Protein AF-0000000070416967 (afdb_homodimer)

Foldseek 3Di:
DDDQPPPDDQLSVLVVCQVVVPPFQAWEQAEQVGDIGGDHLVLLVVQFVQSVCQCPNPDHDPDSYHYHHPAHPVLVVLVSSCSRRNRNDDDPVRLLSNCVVCVVRVRVVSVVVSLVRLLVPDDLVCLVVQLQSCVVSVVPVSNVSSLVVCLVDVVSLVVVLCCPVPVPNPVSRPPVSNCSSCVSSVVVVVD/DDDQPPPDDQLSVLVVCQVVVPPFQAWEQAEQVGDIGGDHLVLLLVQFVQSVCQCPNPDHDPDSYHYHHLAHPVLVVLVSSCSRRNRNDDDPVRLLSNCVVCVVRVRVVSVVVSLVVLLVPDDLVCLVVQLQSCVVSVVPVSNVSSLVVCLVDLVSLVVVLCCCVPVPNPVSRPPVSNCSSVVSSVVVVVD

pLDDT: mean 86.36, std 17.33, range [39.84, 98.88]

Organism: Crassostrea virginica (NCBI:txid6565)

Solvent-accessible surface area (backbone atoms only — not comparable to full-atom values): 20597 Å² total; per-residue (Å²): 132,83,54,92,31,58,75,51,52,68,44,58,26,36,44,49,35,59,76,65,56,55,85,49,75,37,31,30,25,25,13,88,84,44,49,77,45,67,41,45,60,67,53,45,33,42,47,10,58,50,42,27,45,46,66,66,31,95,78,34,66,80,59,70,59,42,81,37,56,90,44,45,57,72,45,49,47,35,51,48,38,25,60,49,48,67,47,62,80,69,48,93,87,42,30,67,60,36,33,50,50,21,60,73,38,50,27,51,60,53,33,50,50,34,50,54,52,53,62,72,57,60,41,83,89,37,31,63,62,52,30,45,51,19,56,76,69,65,34,62,69,60,30,49,50,38,51,52,52,37,69,70,31,69,71,38,35,51,51,52,44,46,47,49,64,70,60,42,60,55,86,80,53,57,64,66,58,50,47,54,48,45,52,50,44,51,50,55,68,73,100,129,84,54,90,30,59,76,52,54,68,44,57,28,36,44,49,35,57,76,64,56,54,82,48,75,37,32,31,27,25,12,88,83,43,50,78,44,66,40,44,61,66,52,44,34,41,47,10,60,49,43,27,44,47,63,67,32,95,78,34,65,80,60,70,58,44,81,35,56,90,42,45,58,73,43,50,46,35,51,49,39,26,60,48,48,66,47,65,81,69,49,93,86,40,30,66,60,37,32,51,50,22,60,74,38,49,28,51,61,55,33,49,49,34,50,54,52,54,63,72,57,60,42,83,87,36,31,63,64,51,31,44,50,19,56,76,70,65,34,61,69,60,29,49,51,39,52,51,50,36,70,70,31,68,71,37,33,51,51,53,43,44,47,46,63,70,59,40,61,52,86,82,49,56,61,65,58,51,47,53,49,44,51,49,42,51,51,55,68,72,100

Radius of gyration: 29.83 Å; Cα contacts (8 Å, |Δi|>4): 515; chains: 2; bounding box: 54×104×43 Å

Structure (mmCIF, N/CA/C/O backbone):
data_AF-0000000070416967-model_v1
#
loop_
_entity.id
_entity.type
_entity.pdbx_description
1 polymer 'BTB/POZ domain-containing protein 6-B-like'
#
loop_
_atom_site.group_PDB
_atom_site.id
_atom_site.type_symbol
_atom_site.label_atom_id
_atom_site.label_alt_id
_atom_site.label_comp_id
_atom_site.label_asym_id
_atom_site.label_entity_id
_atom_site.label_seq_id
_atom_site.pdbx_PDB_ins_code
_atom_site.Cartn_x
_atom_site.Cartn_y
_atom_site.Cartn_z
_atom_site.occupancy
_atom_site.B_iso_or_equiv
_atom_site.auth_seq_id
_atom_site.auth_comp_id
_atom_site.auth_asym_id
_atom_site.auth_atom_id
_atom_site.pdbx_PDB_model_num
ATOM 1 N N . MET A 1 1 ? -1.768 20.719 -14.188 1 52.97 1 MET A N 1
ATOM 2 C CA . MET A 1 1 ? -1.976 19.297 -14.469 1 52.97 1 MET A CA 1
ATOM 3 C C . MET A 1 1 ? -1.915 18.484 -13.18 1 52.97 1 MET A C 1
ATOM 5 O O . MET A 1 1 ? -0.986 18.625 -12.391 1 52.97 1 MET A O 1
ATOM 9 N N . THR A 1 2 ? -3.006 17.891 -12.898 1 78.62 2 THR A N 1
ATOM 10 C CA . THR A 1 2 ? -3.104 17.125 -11.656 1 78.62 2 THR A CA 1
ATOM 11 C C . THR A 1 2 ? -2.191 15.906 -11.688 1 78.62 2 THR A C 1
ATOM 13 O O . THR A 1 2 ? -2.109 15.219 -12.711 1 78.62 2 THR A O 1
ATOM 16 N N . SER A 1 3 ? -1.305 15.812 -10.773 1 92.12 3 SER A N 1
ATOM 17 C CA . SER A 1 3 ? -0.381 14.688 -10.695 1 92.12 3 SER A CA 1
ATOM 18 C C . SER A 1 3 ? -1.131 13.359 -10.641 1 92.12 3 SER A C 1
ATOM 20 O O . SER A 1 3 ? -2.285 13.312 -10.211 1 92.12 3 SER A O 1
ATOM 22 N N . TRP A 1 4 ? -0.616 12.297 -11.195 1 94.81 4 TRP A N 1
ATOM 23 C CA . TRP A 1 4 ? -1.26 10.992 -11.227 1 94.81 4 TRP A CA 1
ATOM 24 C C . TRP A 1 4 ? -1.51 10.469 -9.812 1 94.81 4 TRP A C 1
ATOM 26 O O . TRP A 1 4 ? -2.334 9.578 -9.609 1 94.81 4 TRP A O 1
ATOM 36 N N . GLN A 1 5 ? -0.837 11.055 -8.789 1 95.69 5 GLN A N 1
ATOM 37 C CA . GLN A 1 5 ? -0.953 10.641 -7.395 1 95.69 5 GLN A CA 1
ATOM 38 C C . GLN A 1 5 ? -2.193 11.25 -6.746 1 95.69 5 GLN A C 1
ATOM 40 O O . GLN A 1 5 ? -2.713 10.711 -5.766 1 95.69 5 GLN A O 1
ATOM 45 N N . GLU A 1 6 ? -2.611 12.383 -7.25 1 94.31 6 GLU A N 1
ATOM 46 C CA . GLU A 1 6 ? -3.59 13.203 -6.547 1 94.31 6 GLU A CA 1
ATOM 47 C C . GLU A 1 6 ? -4.926 12.477 -6.406 1 94.31 6 GLU A C 1
ATOM 49 O O . GLU A 1 6 ? -5.473 11.984 -7.395 1 94.31 6 GLU A O 1
ATOM 54 N N . GLY A 1 7 ? -5.375 12.453 -5.156 1 94.5 7 GLY A N 1
ATOM 55 C CA . GLY A 1 7 ? -6.688 11.891 -4.883 1 94.5 7 GLY A CA 1
ATOM 56 C C . GLY A 1 7 ? -6.727 10.375 -4.988 1 94.5 7 GLY A C 1
ATOM 57 O O . GLY A 1 7 ? -7.797 9.773 -4.926 1 94.5 7 GLY A O 1
ATOM 58 N N . LYS A 1 8 ? -5.594 9.734 -5.117 1 97.56 8 LYS A N 1
ATOM 59 C CA . LYS A 1 8 ? -5.555 8.281 -5.297 1 97.56 8 LYS A CA 1
ATOM 60 C C . LYS A 1 8 ? -5.227 7.578 -3.984 1 97.56 8 LYS A C 1
ATOM 62 O O . LYS A 1 8 ? -4.645 8.18 -3.078 1 97.56 8 LYS A O 1
ATOM 67 N N . ASN A 1 9 ? -5.711 6.352 -3.918 1 97.62 9 ASN A N 1
ATOM 68 C CA . ASN A 1 9 ? -5.344 5.535 -2.764 1 97.62 9 ASN A CA 1
ATOM 69 C C . ASN A 1 9 ? -4.09 4.711 -3.033 1 97.62 9 ASN A C 1
ATOM 71 O O . ASN A 1 9 ? -3.518 4.781 -4.121 1 97.62 9 ASN A O 1
ATOM 75 N N . ILE A 1 10 ? -3.646 3.939 -2.07 1 98.38 10 ILE A N 1
ATOM 76 C CA . ILE A 1 10 ? -2.395 3.193 -2.123 1 98.38 10 ILE A CA 1
ATOM 77 C C . ILE A 1 10 ? -2.447 2.18 -3.264 1 98.38 10 ILE A C 1
ATOM 79 O O . ILE A 1 10 ? -1.489 2.047 -4.027 1 98.38 10 ILE A O 1
ATOM 83 N N . HIS A 1 11 ? -3.566 1.455 -3.414 1 98.56 11 HIS A N 1
ATOM 84 C CA . HIS A 1 11 ? -3.699 0.447 -4.461 1 98.56 11 HIS A CA 1
ATOM 85 C C . HIS A 1 11 ? -3.541 1.064 -5.844 1 98.56 11 HIS A C 1
ATOM 87 O O . HIS A 1 11 ? -2.811 0.534 -6.684 1 98.56 11 HIS A O 1
ATOM 93 N N . ASP A 1 12 ? -4.215 2.207 -6.004 1 98.38 12 ASP A N 1
ATOM 94 C CA . ASP A 1 12 ? -4.168 2.883 -7.293 1 98.38 12 ASP A CA 1
ATOM 95 C C . ASP A 1 12 ? -2.756 3.369 -7.609 1 98.38 12 ASP A C 1
ATOM 97 O O . ASP A 1 12 ? -2.289 3.242 -8.742 1 98.38 12 ASP A O 1
ATOM 101 N N . CYS A 1 13 ? -2.129 3.895 -6.648 1 98.5 13 CYS A N 1
ATOM 102 C CA . CYS A 1 13 ? -0.782 4.414 -6.848 1 98.5 13 CYS A CA 1
ATOM 103 C C . CYS A 1 13 ? 0.206 3.285 -7.117 1 98.5 13 CYS A C 1
ATOM 105 O O . CYS A 1 13 ? 1.041 3.385 -8.016 1 98.5 13 CYS A O 1
ATOM 107 N N . ASN A 1 14 ? 0.103 2.256 -6.34 1 98.69 14 ASN A N 1
ATOM 108 C CA . ASN A 1 14 ? 0.95 1.092 -6.582 1 98.69 14 ASN A CA 1
ATOM 109 C C . ASN A 1 14 ? 0.755 0.54 -7.992 1 98.69 14 ASN A C 1
ATOM 111 O O . ASN A 1 14 ? 1.729 0.22 -8.68 1 98.69 14 ASN A O 1
ATOM 115 N N . LYS A 1 15 ? -0.544 0.4 -8.336 1 98.62 15 LYS A N 1
ATOM 116 C CA . LYS A 1 15 ? -0.865 -0.09 -9.68 1 98.62 15 LYS A CA 1
ATOM 117 C C . LYS A 1 15 ? -0.232 0.789 -10.75 1 98.62 15 LYS A C 1
ATOM 119 O O . LYS A 1 15 ? 0.353 0.281 -11.711 1 98.62 15 LYS A O 1
ATOM 124 N N . TYR A 1 16 ? -0.372 2.061 -10.562 1 98.62 16 TYR A N 1
ATOM 125 C CA . TYR A 1 16 ? 0.185 2.998 -11.531 1 98.62 16 TYR A CA 1
ATOM 126 C C . TYR A 1 16 ? 1.694 2.824 -11.648 1 98.62 16 TYR A C 1
ATOM 128 O O . TYR A 1 16 ? 2.23 2.756 -12.758 1 98.62 16 TYR A O 1
ATOM 136 N N . MET A 1 17 ? 2.379 2.74 -10.539 1 98.44 17 MET A N 1
ATOM 137 C CA . MET A 1 17 ? 3.832 2.596 -10.516 1 98.44 17 MET A CA 1
ATOM 138 C C . MET A 1 17 ? 4.262 1.304 -11.203 1 98.44 17 MET A C 1
ATOM 140 O O . MET A 1 17 ? 5.223 1.295 -11.977 1 98.44 17 MET A O 1
ATOM 144 N N . LEU A 1 18 ? 3.561 0.237 -10.906 1 98.56 18 LEU A N 1
ATOM 145 C CA . LEU A 1 18 ? 3.879 -1.057 -11.5 1 98.56 18 LEU A CA 1
ATOM 146 C C . LEU A 1 18 ? 3.619 -1.044 -13 1 98.56 18 LEU A C 1
ATOM 148 O O . LEU A 1 18 ? 4.5 -1.397 -13.789 1 98.56 18 LEU A O 1
ATOM 152 N N . ASP A 1 19 ? 2.447 -0.572 -13.406 1 98.31 19 ASP A N 1
ATOM 153 C CA . ASP A 1 19 ? 2.016 -0.619 -14.797 1 98.31 19 ASP A CA 1
ATOM 154 C C . ASP A 1 19 ? 2.918 0.241 -15.688 1 98.31 19 ASP A C 1
ATOM 156 O O . ASP A 1 19 ? 3.182 -0.109 -16.828 1 98.31 19 ASP A O 1
ATOM 160 N N . ASN A 1 20 ? 3.352 1.343 -15.117 1 98.12 20 ASN A N 1
ATOM 161 C CA . ASN A 1 20 ? 4.133 2.277 -15.922 1 98.12 20 ASN A CA 1
ATOM 162 C C . ASN A 1 20 ? 5.629 2.113 -15.672 1 98.12 20 ASN A C 1
ATOM 164 O O . ASN A 1 20 ? 6.441 2.818 -16.281 1 98.12 20 ASN A O 1
ATOM 168 N N . GLN A 1 21 ? 6.023 1.159 -14.867 1 97.81 21 GLN A N 1
ATOM 169 C CA . GLN A 1 21 ? 7.414 0.829 -14.57 1 97.81 21 GLN A CA 1
ATOM 170 C C . GLN A 1 21 ? 8.195 2.068 -14.141 1 97.81 21 GLN A C 1
ATOM 172 O O . GLN A 1 21 ? 9.297 2.318 -14.641 1 97.81 21 GLN A O 1
ATOM 177 N N . ILE A 1 22 ? 7.527 2.812 -13.289 1 95.81 22 ILE A N 1
ATOM 178 C CA . ILE A 1 22 ? 8.125 4.059 -12.82 1 95.81 22 ILE A CA 1
ATOM 179 C C . ILE A 1 22 ? 9 3.785 -11.602 1 95.81 22 ILE A C 1
ATOM 181 O O . ILE A 1 22 ? 8.586 3.096 -10.672 1 95.81 22 ILE A O 1
ATOM 185 N N . PHE A 1 23 ? 10.266 4.191 -11.617 1 94.94 23 PHE A N 1
ATOM 186 C CA . PHE A 1 23 ? 11.203 4.184 -10.5 1 94.94 23 PHE A CA 1
ATOM 187 C C . PHE A 1 23 ? 11.5 2.758 -10.047 1 94.94 23 PHE A C 1
ATOM 189 O O . PHE A 1 23 ? 11.711 2.512 -8.859 1 94.94 23 PHE A O 1
ATOM 196 N N . CYS A 1 24 ? 11.461 1.797 -10.953 1 96.62 24 CYS A N 1
ATOM 197 C CA . CYS A 1 24 ? 11.836 0.433 -10.602 1 96.62 24 CYS A CA 1
ATOM 198 C C . CYS A 1 24 ? 13.289 0.375 -10.141 1 96.62 24 CYS A C 1
ATOM 200 O O . CYS A 1 24 ? 14.156 1.042 -10.703 1 96.62 24 CYS A O 1
ATOM 202 N N . ASP A 1 25 ? 13.516 -0.403 -9.086 1 94.88 25 ASP A N 1
ATOM 203 C CA . ASP A 1 25 ? 14.883 -0.489 -8.578 1 94.88 25 ASP A CA 1
ATOM 204 C C . ASP A 1 25 ? 15.367 -1.936 -8.555 1 94.88 25 ASP A C 1
ATOM 206 O O . ASP A 1 25 ? 16.406 -2.238 -7.957 1 94.88 25 ASP A O 1
ATOM 210 N N . VAL A 1 26 ? 14.695 -2.85 -9.164 1 95.81 26 VAL A N 1
ATOM 211 C CA . VAL A 1 26 ? 15.102 -4.23 -9.383 1 95.81 26 VAL A CA 1
ATOM 212 C C . VAL A 1 26 ? 14.438 -4.777 -10.641 1 95.81 26 VAL A C 1
ATOM 214 O O . VAL A 1 26 ? 13.328 -4.355 -10.992 1 95.81 26 VAL A O 1
ATOM 217 N N . LYS A 1 27 ? 15.062 -5.637 -11.281 1 97.12 27 LYS A N 1
ATOM 218 C CA . LYS A 1 27 ? 14.531 -6.273 -12.477 1 97.12 27 LYS A CA 1
ATOM 219 C C . LYS A 1 27 ? 14.633 -7.793 -12.391 1 97.12 27 LYS A C 1
ATOM 221 O O . LYS A 1 27 ? 15.609 -8.32 -11.844 1 97.12 27 LYS A O 1
ATOM 226 N N . PHE A 1 28 ? 13.672 -8.43 -13.008 1 97.62 28 PHE A N 1
ATOM 227 C CA . PHE A 1 28 ? 13.641 -9.891 -13.047 1 97.62 28 PHE A CA 1
ATOM 228 C C . PHE A 1 28 ? 13.641 -10.391 -14.484 1 97.62 28 PHE A C 1
ATOM 230 O O . PHE A 1 28 ? 12.969 -9.82 -15.352 1 97.62 28 PHE A O 1
ATOM 237 N N . LYS A 1 29 ? 14.398 -11.375 -14.695 1 97.94 29 LYS A N 1
ATOM 238 C CA . LYS A 1 29 ? 14.336 -12.125 -15.945 1 97.94 29 LYS A CA 1
ATOM 239 C C . LYS A 1 29 ? 13.469 -13.367 -15.789 1 97.94 29 LYS A C 1
ATOM 241 O O . LYS A 1 29 ? 13.891 -14.359 -15.195 1 97.94 29 LYS A O 1
ATOM 246 N N . VAL A 1 30 ? 12.305 -13.305 -16.422 1 98.25 30 VAL A N 1
ATOM 247 C CA . VAL A 1 30 ? 11.234 -14.211 -16.047 1 98.25 30 VAL A CA 1
ATOM 248 C C . VAL A 1 30 ? 10.969 -15.203 -17.188 1 98.25 30 VAL A C 1
ATOM 250 O O . VAL A 1 30 ? 10.953 -14.812 -18.359 1 98.25 30 VAL A O 1
ATOM 253 N N . GLY A 1 31 ? 10.727 -16.484 -16.828 1 98.06 31 GLY A N 1
ATOM 254 C CA . GLY A 1 31 ? 10.305 -17.516 -17.766 1 98.06 31 GLY A CA 1
ATOM 255 C C . GLY A 1 31 ? 11.445 -18.031 -18.625 1 98.06 31 GLY A C 1
ATOM 256 O O . GLY A 1 31 ? 12.602 -17.672 -18.406 1 98.06 31 GLY A O 1
ATOM 257 N N . LYS A 1 32 ? 11.07 -18.828 -19.562 1 96.38 32 LYS A N 1
ATOM 258 C CA . LYS A 1 32 ? 12.016 -19.469 -20.469 1 96.38 32 LYS A CA 1
ATOM 259 C C . LYS A 1 32 ? 12.641 -18.453 -21.422 1 96.38 32 LYS A C 1
ATOM 261 O O . LYS A 1 32 ? 13.82 -18.547 -21.75 1 96.38 32 LYS A O 1
ATOM 266 N N . THR A 1 33 ? 11.922 -17.422 -21.766 1 95.44 33 THR A N 1
ATOM 267 C CA . THR A 1 33 ? 12.391 -16.422 -22.734 1 95.44 33 THR A CA 1
ATOM 268 C C . THR A 1 33 ? 13.234 -15.359 -22.031 1 95.44 33 THR A C 1
ATOM 270 O O . THR A 1 33 ? 13.961 -14.609 -22.688 1 95.44 33 THR A O 1
ATOM 273 N N . GLY A 1 34 ? 13.062 -15.289 -20.781 1 96.88 34 GLY A N 1
ATOM 274 C CA . GLY A 1 34 ? 13.82 -14.305 -20.031 1 96.88 34 GLY A CA 1
ATOM 275 C C . GLY A 1 34 ? 13.305 -12.891 -20.219 1 96.88 34 GLY A C 1
ATOM 276 O O . GLY A 1 34 ? 14.094 -11.961 -20.406 1 96.88 34 GLY A O 1
ATOM 277 N N . MET A 1 35 ? 12.039 -12.734 -20.172 1 97.56 35 MET A N 1
ATOM 278 C CA . MET A 1 35 ? 11.453 -11.398 -20.266 1 97.56 35 MET A CA 1
ATOM 279 C C . MET A 1 35 ? 11.82 -10.562 -19.047 1 97.56 35 MET A C 1
ATOM 281 O O . MET A 1 35 ? 11.703 -11.023 -17.922 1 97.56 35 MET A O 1
ATOM 285 N N . LEU A 1 36 ? 12.258 -9.359 -19.312 1 97.56 36 LEU A N 1
ATOM 286 C CA . LEU A 1 36 ? 12.625 -8.469 -18.219 1 97.56 36 LEU A CA 1
ATOM 287 C C . LEU A 1 36 ? 11.391 -7.773 -17.641 1 97.56 36 LEU A C 1
ATOM 289 O O . LEU A 1 36 ? 10.586 -7.227 -18.391 1 97.56 36 LEU A O 1
ATOM 293 N N . MET A 1 37 ? 11.227 -7.852 -16.359 1 98.06 37 MET A N 1
ATOM 294 C CA . MET A 1 37 ? 10.148 -7.184 -15.641 1 98.06 37 MET A CA 1
ATOM 295 C C . MET A 1 37 ? 10.688 -6.391 -14.453 1 98.06 37 MET A C 1
ATOM 297 O O . MET A 1 37 ? 11.391 -6.938 -13.602 1 98.06 37 MET A O 1
ATOM 301 N N . GLY A 1 38 ? 10.328 -5.133 -14.453 1 97.81 38 GLY A N 1
ATOM 302 C CA . GLY A 1 38 ? 10.758 -4.273 -13.359 1 97.81 38 GLY A CA 1
ATOM 303 C C . GLY A 1 38 ? 9.844 -4.352 -12.148 1 97.81 38 GLY A C 1
ATOM 304 O O . GLY A 1 38 ? 8.648 -4.617 -12.281 1 97.81 38 GLY A O 1
ATOM 305 N N . ALA A 1 39 ? 10.391 -4.141 -11 1 98 39 ALA A N 1
ATOM 306 C CA . ALA A 1 39 ? 9.633 -4.121 -9.75 1 98 39 ALA A CA 1
ATOM 307 C C . ALA A 1 39 ? 10.305 -3.213 -8.719 1 98 39 ALA A C 1
ATOM 309 O O . ALA A 1 39 ? 11.234 -2.471 -9.047 1 98 39 ALA A O 1
ATOM 310 N N . HIS A 1 40 ? 9.844 -3.102 -7.578 1 97.81 40 HIS A N 1
ATOM 311 C CA . HIS A 1 40 ? 10.352 -2.26 -6.5 1 97.81 40 HIS A CA 1
ATOM 312 C C . HIS A 1 40 ? 10.656 -3.088 -5.254 1 97.81 40 HIS A C 1
ATOM 314 O O . HIS A 1 40 ? 9.789 -3.797 -4.742 1 97.81 40 HIS A O 1
ATOM 320 N N . LYS A 1 41 ? 11.844 -2.953 -4.785 1 96.94 41 LYS A N 1
ATOM 321 C CA . LYS A 1 41 ? 12.32 -3.758 -3.662 1 96.94 41 LYS A CA 1
ATOM 322 C C . LYS A 1 41 ? 11.43 -3.568 -2.436 1 96.94 41 LYS A C 1
ATOM 324 O O . LYS A 1 41 ? 11.164 -4.523 -1.704 1 96.94 41 LYS A O 1
ATOM 329 N N . PHE A 1 42 ? 10.984 -2.354 -2.191 1 98.06 42 PHE A N 1
ATOM 330 C CA . PHE A 1 42 ? 10.148 -2.062 -1.031 1 98.06 42 PHE A CA 1
ATOM 331 C C . PHE A 1 42 ? 8.906 -2.941 -1.026 1 98.06 42 PHE A C 1
ATOM 333 O O . PHE A 1 42 ? 8.594 -3.584 -0.02 1 98.06 42 PHE A O 1
ATOM 340 N N . VAL A 1 43 ? 8.172 -2.988 -2.137 1 98.69 43 VAL A N 1
ATOM 341 C CA . VAL A 1 43 ? 6.918 -3.729 -2.227 1 98.69 43 VAL A CA 1
ATOM 342 C C . VAL A 1 43 ? 7.184 -5.219 -2.037 1 98.69 43 VAL A C 1
ATOM 344 O O . VAL A 1 43 ? 6.516 -5.879 -1.233 1 98.69 43 VAL A O 1
ATOM 347 N N . LEU A 1 44 ? 8.188 -5.688 -2.74 1 98.06 44 LEU A N 1
ATOM 348 C CA . LEU A 1 44 ? 8.492 -7.117 -2.713 1 98.06 44 LEU A CA 1
ATOM 349 C C . LEU A 1 44 ? 8.883 -7.562 -1.307 1 98.06 44 LEU A C 1
ATOM 351 O O . LEU A 1 44 ? 8.352 -8.547 -0.793 1 98.06 44 LEU A O 1
ATOM 355 N N . ALA A 1 45 ? 9.742 -6.82 -0.672 1 97.56 45 ALA A N 1
ATOM 356 C CA . ALA A 1 45 ? 10.258 -7.191 0.643 1 97.56 45 ALA A CA 1
ATOM 357 C C . ALA A 1 45 ? 9.188 -7.027 1.718 1 97.56 45 ALA A C 1
ATOM 359 O O . ALA A 1 45 ? 9.18 -7.754 2.711 1 97.56 45 ALA A O 1
ATOM 360 N N . SER A 1 46 ? 8.273 -6.066 1.523 1 98.31 46 SER A N 1
ATOM 361 C CA . SER A 1 46 ? 7.234 -5.816 2.518 1 98.31 46 SER A CA 1
ATOM 362 C C . SER A 1 46 ? 6.172 -6.91 2.496 1 98.31 46 SER A C 1
ATOM 364 O O . SER A 1 46 ? 5.488 -7.141 3.496 1 98.31 46 SER A O 1
ATOM 366 N N . ARG A 1 47 ? 6.078 -7.621 1.379 1 98.19 47 ARG A N 1
ATOM 367 C CA . ARG A 1 47 ? 4.926 -8.5 1.198 1 98.19 47 ARG A CA 1
ATOM 368 C C . ARG A 1 47 ? 5.359 -9.961 1.141 1 98.19 47 ARG A C 1
ATOM 370 O O . ARG A 1 47 ? 4.516 -10.859 1.103 1 98.19 47 ARG A O 1
ATOM 377 N N . SER A 1 48 ? 6.641 -10.211 1.156 1 97.94 48 SER A N 1
ATOM 378 C CA . SER A 1 48 ? 7.184 -11.562 1.061 1 97.94 48 SER A CA 1
ATOM 379 C C . SER A 1 48 ? 8.508 -11.68 1.81 1 97.94 48 SER A C 1
ATOM 381 O O . SER A 1 48 ? 9.461 -10.961 1.512 1 97.94 48 SER A O 1
ATOM 383 N N . SER A 1 49 ? 8.594 -12.648 2.693 1 97.25 49 SER A N 1
ATOM 384 C CA . SER A 1 49 ? 9.836 -12.875 3.434 1 97.25 49 SER A CA 1
ATOM 385 C C . SER A 1 49 ? 10.938 -13.398 2.52 1 97.25 49 SER A C 1
ATOM 387 O O . SER A 1 49 ? 12.117 -13.141 2.75 1 97.25 49 SER A O 1
ATOM 389 N N . VAL A 1 50 ? 10.547 -14.117 1.564 1 96.88 50 VAL A N 1
ATOM 390 C CA . VAL A 1 50 ? 11.508 -14.664 0.61 1 96.88 50 VAL A CA 1
ATOM 391 C C . VAL A 1 50 ? 12.125 -13.539 -0.207 1 96.88 50 VAL A C 1
ATOM 393 O O . VAL A 1 50 ? 13.352 -13.453 -0.34 1 96.88 50 VAL A O 1
ATOM 396 N N . PHE A 1 51 ? 11.281 -12.633 -0.714 1 96.56 51 PHE A N 1
ATOM 397 C CA . PHE A 1 51 ? 11.812 -11.484 -1.438 1 96.56 51 PHE A CA 1
ATOM 398 C C . PHE A 1 51 ? 12.656 -10.609 -0.518 1 96.56 51 PHE A C 1
ATOM 400 O O . PHE A 1 51 ? 13.672 -10.055 -0.941 1 96.56 51 PHE A O 1
ATOM 407 N N . ALA A 1 52 ? 12.219 -10.492 0.757 1 96.56 52 ALA A N 1
ATOM 408 C CA . ALA A 1 52 ? 13 -9.711 1.711 1 96.56 52 ALA A CA 1
ATOM 409 C C . ALA A 1 52 ? 14.406 -10.281 1.872 1 96.56 52 ALA A C 1
ATOM 411 O O . ALA A 1 52 ? 15.398 -9.547 1.833 1 96.56 52 ALA A O 1
ATOM 412 N N . ALA A 1 53 ? 14.5 -11.555 2.023 1 94.19 53 ALA A N 1
ATOM 413 C CA . ALA A 1 53 ? 15.781 -12.234 2.182 1 94.19 53 ALA A CA 1
ATOM 414 C C . ALA A 1 53 ? 16.609 -12.133 0.909 1 94.19 53 ALA A C 1
ATOM 416 O O . ALA A 1 53 ? 17.828 -11.906 0.969 1 94.19 53 ALA A O 1
ATOM 417 N N . MET A 1 54 ? 15.992 -12.258 -0.195 1 93.06 54 MET A N 1
ATOM 418 C CA . MET A 1 54 ? 16.641 -12.242 -1.501 1 93.06 54 MET A CA 1
ATOM 419 C C . MET A 1 54 ? 17.25 -10.875 -1.797 1 93.06 54 MET A C 1
ATOM 421 O O . MET A 1 54 ? 18.359 -10.781 -2.314 1 93.06 54 MET A O 1
ATOM 425 N N . LEU A 1 55 ? 16.547 -9.812 -1.408 1 94.31 55 LEU A N 1
ATOM 426 C CA . LEU A 1 55 ? 16.891 -8.477 -1.856 1 94.31 55 LEU A CA 1
ATOM 427 C C . LEU A 1 55 ? 17.703 -7.738 -0.79 1 94.31 55 LEU A C 1
ATOM 429 O O . LEU A 1 55 ? 18.484 -6.848 -1.106 1 94.31 55 LEU A O 1
ATOM 433 N N . TYR A 1 56 ? 17.453 -8.047 0.506 1 91.62 56 TYR A N 1
ATOM 434 C CA . TYR A 1 56 ? 18.078 -7.281 1.581 1 91.62 56 TYR A CA 1
ATOM 435 C C . TYR A 1 56 ? 18.875 -8.188 2.512 1 91.62 56 TYR A C 1
ATOM 437 O O . TYR A 1 56 ? 19.547 -7.715 3.428 1 91.62 56 TYR A O 1
ATOM 445 N N . GLY A 1 57 ? 18.828 -9.367 2.332 1 85.75 57 GLY A N 1
ATOM 446 C CA . GLY A 1 57 ? 19.516 -10.297 3.211 1 85.75 57 GLY A CA 1
ATOM 447 C C . GLY A 1 57 ? 21.031 -10.242 3.072 1 85.75 57 GLY A C 1
ATOM 448 O O . GLY A 1 57 ? 21.562 -9.297 2.496 1 85.75 57 GLY A O 1
ATOM 449 N N . GLY A 1 58 ? 21.734 -11 3.85 1 74.75 58 GLY A N 1
ATOM 450 C CA . GLY A 1 58 ? 23.188 -11.008 3.992 1 74.75 58 GLY A CA 1
ATOM 451 C C . GLY A 1 58 ? 23.922 -11.094 2.666 1 74.75 58 GLY A C 1
ATOM 452 O O . GLY A 1 58 ? 24.938 -10.422 2.465 1 74.75 58 GLY A O 1
ATOM 453 N N . LEU A 1 59 ? 23.547 -11.867 1.788 1 71.31 59 LEU A N 1
ATOM 454 C CA . LEU A 1 59 ? 24.141 -11.945 0.458 1 71.31 59 LEU A CA 1
ATOM 455 C C . LEU A 1 59 ? 23.109 -11.609 -0.618 1 71.31 59 LEU A C 1
ATOM 457 O O . LEU A 1 59 ? 22.672 -12.492 -1.363 1 71.31 59 LEU A O 1
ATOM 461 N N . PRO A 1 60 ? 22.828 -10.25 -0.514 1 65.94 60 PRO A N 1
ATOM 462 C CA . PRO A 1 60 ? 21.781 -9.883 -1.479 1 65.94 60 PRO A CA 1
ATOM 463 C C . PRO A 1 60 ? 22.266 -9.977 -2.926 1 65.94 60 PRO A C 1
ATOM 465 O O . PRO A 1 60 ? 23.469 -9.883 -3.189 1 65.94 60 PRO A O 1
ATOM 468 N N . GLU A 1 61 ? 21.297 -10.406 -3.795 1 65.38 61 GLU A N 1
ATOM 469 C CA . GLU A 1 61 ? 21.609 -10.438 -5.219 1 65.38 61 GLU A CA 1
ATOM 470 C C . GLU A 1 61 ? 22.188 -9.109 -5.688 1 65.38 61 GLU A C 1
ATOM 472 O O . GLU A 1 61 ? 21.656 -8.047 -5.391 1 65.38 61 GLU A O 1
ATOM 477 N N . THR A 1 62 ? 23.375 -9.094 -5.961 1 63.19 62 THR A N 1
ATOM 478 C CA . THR A 1 62 ? 24.125 -7.906 -6.352 1 63.19 62 THR A CA 1
ATOM 479 C C . THR A 1 62 ? 23.812 -7.52 -7.793 1 63.19 62 THR A C 1
ATOM 481 O O . THR A 1 62 ? 24.062 -6.387 -8.203 1 63.19 62 THR A O 1
ATOM 484 N N . SER A 1 63 ? 23.312 -8.578 -8.469 1 66 63 SER A N 1
ATOM 485 C CA . SER A 1 63 ? 23.016 -8.281 -9.867 1 66 63 SER A CA 1
ATOM 486 C C . SER A 1 63 ? 21.766 -7.418 -10.008 1 66 63 SER A C 1
ATOM 488 O O . SER A 1 63 ? 20.875 -7.48 -9.172 1 66 63 SER A O 1
ATOM 490 N N . ASP A 1 64 ? 21.781 -6.523 -10.969 1 74.31 64 ASP A N 1
ATOM 491 C CA . ASP A 1 64 ? 20.656 -5.652 -11.281 1 74.31 64 ASP A CA 1
ATOM 492 C C . ASP A 1 64 ? 19.469 -6.461 -11.805 1 74.31 64 ASP A C 1
ATOM 494 O O . ASP A 1 64 ? 18.328 -6 -11.766 1 74.31 64 ASP A O 1
ATOM 498 N N . VAL A 1 65 ? 19.812 -7.703 -12.188 1 91.94 65 VAL A N 1
ATOM 499 C CA . VAL A 1 65 ? 18.75 -8.5 -12.789 1 91.94 65 VAL A CA 1
ATOM 500 C C . VAL A 1 65 ? 18.688 -9.867 -12.117 1 91.94 65 VAL A C 1
ATOM 502 O O . VAL A 1 65 ? 19.703 -10.57 -12.023 1 91.94 65 VAL A O 1
ATOM 505 N N . ILE A 1 66 ? 17.656 -10.281 -11.586 1 95.06 66 ILE A N 1
ATOM 506 C CA . ILE A 1 66 ? 17.438 -11.539 -10.883 1 95.06 66 ILE A CA 1
ATOM 507 C C . ILE A 1 66 ? 16.719 -12.523 -11.805 1 95.06 66 ILE A C 1
ATOM 509 O O . ILE A 1 66 ? 15.672 -12.195 -12.375 1 95.06 66 ILE A O 1
ATOM 513 N N . ALA A 1 67 ? 17.188 -13.75 -11.906 1 95.62 67 ALA A N 1
ATOM 514 C CA . ALA A 1 67 ? 16.609 -14.766 -12.789 1 95.62 67 ALA A CA 1
ATOM 515 C C . ALA A 1 67 ? 15.461 -15.5 -12.109 1 95.62 67 ALA A C 1
ATOM 517 O O . ALA A 1 67 ? 15.578 -15.906 -10.945 1 95.62 67 ALA A O 1
ATOM 518 N N . VAL A 1 68 ? 14.383 -15.625 -12.789 1 97.25 68 VAL A N 1
ATOM 519 C CA . VAL A 1 68 ? 13.227 -16.422 -12.406 1 97.25 68 VAL A CA 1
ATOM 520 C C . VAL A 1 68 ? 12.766 -17.281 -13.586 1 97.25 68 VAL A C 1
ATOM 522 O O . VAL A 1 68 ? 11.695 -17.047 -14.148 1 97.25 68 VAL A O 1
ATOM 525 N N . PRO A 1 69 ? 13.516 -18.312 -13.891 1 97.38 69 PRO A N 1
ATOM 526 C CA . PRO A 1 69 ? 13.266 -19.078 -15.117 1 97.38 69 PRO A CA 1
ATOM 527 C C . PRO A 1 69 ? 12.055 -20 -15 1 97.38 69 PRO A C 1
ATOM 529 O O . PRO A 1 69 ? 11.492 -20.422 -16.016 1 97.38 69 PRO A O 1
ATOM 532 N N . ASP A 1 70 ? 11.672 -20.328 -13.812 1 97.62 70 ASP A N 1
ATOM 533 C CA . ASP A 1 70 ? 10.695 -21.391 -13.602 1 97.62 70 ASP A CA 1
ATOM 534 C C . ASP A 1 70 ? 9.273 -20.812 -13.508 1 97.62 70 ASP A C 1
ATOM 536 O O . ASP A 1 70 ? 8.312 -21.562 -13.336 1 97.62 70 ASP A O 1
ATOM 540 N N . ILE A 1 71 ? 9.117 -19.547 -13.586 1 98.38 71 ILE A N 1
ATOM 541 C CA . ILE A 1 71 ? 7.816 -18.906 -13.555 1 98.38 71 ILE A CA 1
ATOM 542 C C . ILE A 1 71 ? 7.625 -18.062 -14.82 1 98.38 71 ILE A C 1
ATOM 544 O O . ILE A 1 71 ? 8.461 -17.219 -15.141 1 98.38 71 ILE A O 1
ATOM 548 N N . GLU A 1 72 ? 6.566 -18.297 -15.523 1 98.38 72 GLU A N 1
ATOM 549 C CA . GLU A 1 72 ? 6.301 -17.578 -16.766 1 98.38 72 GLU A CA 1
ATOM 550 C C . GLU A 1 72 ? 5.801 -16.172 -16.5 1 98.38 72 GLU A C 1
ATOM 552 O O . GLU A 1 72 ? 5.254 -15.891 -15.438 1 98.38 72 GLU A O 1
ATOM 557 N N . PRO A 1 73 ? 5.902 -15.273 -17.5 1 98.38 73 PRO A N 1
ATOM 558 C CA . PRO A 1 73 ? 5.613 -13.852 -17.312 1 98.38 73 PRO A CA 1
ATOM 559 C C . PRO A 1 73 ? 4.168 -13.602 -16.875 1 98.38 73 PRO A C 1
ATOM 561 O O . PRO A 1 73 ? 3.91 -12.719 -16.062 1 98.38 73 PRO A O 1
ATOM 564 N N . ASP A 1 74 ? 3.242 -14.289 -17.422 1 98.25 74 ASP A N 1
ATOM 565 C CA . ASP A 1 74 ? 1.844 -14.07 -17.078 1 98.25 74 ASP A CA 1
ATOM 566 C C . ASP A 1 74 ? 1.591 -14.398 -15.602 1 98.25 74 ASP A C 1
ATOM 568 O O . ASP A 1 74 ? 0.888 -13.656 -14.906 1 98.25 74 ASP A O 1
ATOM 572 N N . VAL A 1 75 ? 2.178 -15.422 -15.07 1 98.75 75 VAL A N 1
ATOM 573 C CA . VAL A 1 75 ? 2.039 -15.836 -13.672 1 98.75 75 VAL A CA 1
ATOM 574 C C . VAL A 1 75 ? 2.779 -14.852 -12.766 1 98.75 75 VAL A C 1
ATOM 576 O O . VAL A 1 75 ? 2.264 -14.453 -11.719 1 98.75 75 VAL A O 1
ATOM 579 N N . PHE A 1 76 ? 3.963 -14.445 -13.211 1 98.81 76 PHE A N 1
ATOM 580 C CA . PHE A 1 76 ? 4.723 -13.484 -12.422 1 98.81 76 PHE A CA 1
ATOM 581 C C . PHE A 1 76 ? 3.984 -12.148 -12.336 1 98.81 76 PHE A C 1
ATOM 583 O O . PHE A 1 76 ? 4.027 -11.477 -11.305 1 98.81 76 PHE A O 1
ATOM 590 N N . ASP A 1 77 ? 3.326 -11.836 -13.422 1 98.69 77 ASP A N 1
ATOM 591 C CA . ASP A 1 77 ? 2.514 -10.625 -13.422 1 98.69 77 ASP A CA 1
ATOM 592 C C . ASP A 1 77 ? 1.395 -10.711 -12.391 1 98.69 77 ASP A C 1
ATOM 594 O O . ASP A 1 77 ? 1.128 -9.75 -11.672 1 98.69 77 ASP A O 1
ATOM 598 N N . ILE A 1 78 ? 0.706 -11.844 -12.289 1 98.88 78 ILE A N 1
ATOM 599 C CA . ILE A 1 78 ? -0.333 -12.039 -11.289 1 98.88 78 ILE A CA 1
ATOM 600 C C . ILE A 1 78 ? 0.258 -11.867 -9.891 1 98.88 78 ILE A C 1
ATOM 602 O O . ILE A 1 78 ? -0.34 -11.211 -9.031 1 98.88 78 ILE A O 1
ATOM 606 N N . LEU A 1 79 ? 1.431 -12.438 -9.703 1 98.88 79 LEU A N 1
ATOM 607 C CA . LEU A 1 79 ? 2.129 -12.328 -8.43 1 98.88 79 LEU A CA 1
ATOM 608 C C . LEU A 1 79 ? 2.412 -10.875 -8.078 1 98.88 79 LEU A C 1
ATOM 610 O O . LEU A 1 79 ? 2.105 -10.422 -6.973 1 98.88 79 LEU A O 1
ATOM 614 N N . LEU A 1 80 ? 2.945 -10.117 -9.031 1 98.88 80 LEU A N 1
ATOM 615 C CA . LEU A 1 80 ? 3.268 -8.711 -8.805 1 98.88 80 LEU A CA 1
ATOM 616 C C . LEU A 1 80 ? 2.004 -7.906 -8.523 1 98.88 80 LEU A C 1
ATOM 618 O O . LEU A 1 80 ? 1.974 -7.102 -7.59 1 98.88 80 LEU A O 1
ATOM 622 N N . ARG A 1 81 ? 1.003 -8.156 -9.305 1 98.88 81 ARG A N 1
ATOM 623 C CA . ARG A 1 81 ? -0.242 -7.418 -9.102 1 98.88 81 ARG A CA 1
ATOM 624 C C . ARG A 1 81 ? -0.809 -7.664 -7.711 1 98.88 81 ARG A C 1
ATOM 626 O O . ARG A 1 81 ? -1.344 -6.75 -7.082 1 98.88 81 ARG A O 1
ATOM 633 N N . PHE A 1 82 ? -0.682 -8.828 -7.242 1 98.88 82 PHE A N 1
ATOM 634 C CA . PHE A 1 82 ? -1.159 -9.125 -5.898 1 98.88 82 PHE A CA 1
ATOM 635 C C . PHE A 1 82 ? -0.307 -8.414 -4.852 1 98.88 82 PHE A C 1
ATOM 637 O O . PHE A 1 82 ? -0.835 -7.855 -3.889 1 98.88 82 PHE A O 1
ATOM 644 N N . LEU A 1 83 ? 0.945 -8.477 -5.047 1 98.81 83 LEU A N 1
ATOM 645 C CA . LEU A 1 83 ? 1.844 -7.855 -4.082 1 98.81 83 LEU A CA 1
ATOM 646 C C . LEU A 1 83 ? 1.64 -6.344 -4.047 1 98.81 83 LEU A C 1
ATOM 648 O O . LEU A 1 83 ? 1.731 -5.727 -2.984 1 98.81 83 LEU A O 1
ATOM 652 N N . TYR A 1 84 ? 1.342 -5.738 -5.164 1 98.81 84 TYR A N 1
ATOM 653 C CA . TYR A 1 84 ? 1.288 -4.285 -5.285 1 98.81 84 TYR A CA 1
ATOM 654 C C . TYR A 1 84 ? -0.061 -3.75 -4.816 1 98.81 84 TYR A C 1
ATOM 656 O O . TYR A 1 84 ? -0.135 -2.676 -4.219 1 98.81 84 TYR A O 1
ATOM 664 N N . TYR A 1 85 ? -1.096 -4.445 -5.18 1 98.56 85 TYR A N 1
ATOM 665 C CA . TYR A 1 85 ? -2.389 -3.846 -4.871 1 98.56 85 TYR A CA 1
ATOM 666 C C . TYR A 1 85 ? -3.445 -4.918 -4.637 1 98.56 85 TYR A C 1
ATOM 668 O O . TYR A 1 85 ? -4.641 -4.676 -4.824 1 98.56 85 TYR A O 1
ATOM 676 N N . GLU A 1 86 ? -3.041 -6.145 -4.367 1 98.38 86 GLU A N 1
ATOM 677 C CA . GLU A 1 86 ? -3.854 -7.246 -3.854 1 98.38 86 GLU A CA 1
ATOM 678 C C . GLU A 1 86 ? -4.902 -7.684 -4.871 1 98.38 86 GLU A C 1
ATOM 680 O O . GLU A 1 86 ? -6.039 -7.984 -4.512 1 98.38 86 GLU A O 1
ATOM 685 N N . TYR A 1 87 ? -4.52 -7.602 -6.094 1 98.19 87 TYR A N 1
ATOM 686 C CA . TYR A 1 87 ? -5.328 -8.117 -7.195 1 98.19 87 TYR A CA 1
ATOM 687 C C . TYR A 1 87 ? -4.801 -9.469 -7.668 1 98.19 87 TYR A C 1
ATOM 689 O O . TYR A 1 87 ? -3.934 -9.531 -8.539 1 98.19 87 TYR A O 1
ATOM 697 N N . GLY A 1 88 ? -5.344 -10.555 -7.125 1 97.25 88 GLY A N 1
ATOM 698 C CA . GLY A 1 88 ? -4.863 -11.898 -7.387 1 97.25 88 GLY A CA 1
ATOM 699 C C . GLY A 1 88 ? -5.82 -12.719 -8.227 1 97.25 88 GLY A C 1
ATOM 700 O O . GLY A 1 88 ? -6.125 -13.867 -7.895 1 97.25 88 GLY A O 1
ATOM 701 N N . GLU A 1 89 ? -6.277 -12.156 -9.344 1 97.44 89 GLU A N 1
ATOM 702 C CA . GLU A 1 89 ? -7.234 -12.875 -10.172 1 97.44 89 GLU A CA 1
ATOM 703 C C . GLU A 1 89 ? -6.551 -13.992 -10.961 1 97.44 89 GLU A C 1
ATOM 705 O O . GLU A 1 89 ? -5.59 -13.742 -11.695 1 97.44 89 GLU A O 1
ATOM 710 N N . VAL A 1 90 ? -7.047 -15.18 -10.758 1 98.56 90 VAL A N 1
ATOM 711 C CA . VAL A 1 90 ? -6.527 -16.359 -11.453 1 98.56 90 VAL A CA 1
ATOM 712 C C . VAL A 1 90 ? -7.633 -16.984 -12.297 1 98.56 90 VAL A C 1
ATOM 714 O O . VAL A 1 90 ? -8.805 -16.609 -12.188 1 98.56 90 VAL A O 1
ATOM 717 N N . ASN A 1 91 ? -7.234 -17.828 -13.211 1 98.31 91 ASN A N 1
ATOM 718 C CA . ASN A 1 91 ? -8.156 -18.609 -14.023 1 98.31 91 ASN A CA 1
ATOM 719 C C . ASN A 1 91 ? -7.68 -20.047 -14.172 1 98.31 91 ASN A C 1
ATOM 721 O O . ASN A 1 91 ? -6.707 -20.453 -13.531 1 98.31 91 ASN A O 1
ATOM 725 N N . ASN A 1 92 ? -8.352 -20.828 -15.062 1 96.88 92 ASN A N 1
ATOM 726 C CA . ASN A 1 92 ? -8.07 -22.25 -15.195 1 96.88 92 ASN A CA 1
ATOM 727 C C . ASN A 1 92 ? -6.648 -22.484 -15.695 1 96.88 92 ASN A C 1
ATOM 729 O O . ASN A 1 92 ? -6.016 -23.484 -15.32 1 96.88 92 ASN A O 1
ATOM 733 N N . THR A 1 93 ? -6.121 -21.609 -16.422 1 97.19 93 THR A N 1
ATOM 734 C CA . THR A 1 93 ? -4.824 -21.828 -17.062 1 97.19 93 THR A CA 1
ATOM 735 C C . THR A 1 93 ? -3.693 -21.344 -16.156 1 97.19 93 THR A C 1
ATOM 737 O O . THR A 1 93 ? -2.564 -21.828 -16.25 1 97.19 93 THR A O 1
ATOM 740 N N . THR A 1 94 ? -4.047 -20.438 -15.188 1 98.38 94 THR A N 1
ATOM 741 C CA . THR A 1 94 ? -2.953 -19.812 -14.453 1 98.38 94 THR A CA 1
ATOM 742 C C . THR A 1 94 ? -2.945 -20.281 -13 1 98.38 94 THR A C 1
ATOM 744 O O . THR A 1 94 ? -1.945 -20.109 -12.297 1 98.38 94 THR A O 1
ATOM 747 N N . VAL A 1 95 ? -4.004 -20.828 -12.5 1 98.62 95 VAL A N 1
ATOM 748 C CA . VAL A 1 95 ? -4.188 -21.031 -11.07 1 98.62 95 VAL A CA 1
ATOM 749 C C . VAL A 1 95 ? -3.117 -21.984 -10.539 1 98.62 95 VAL A C 1
ATOM 751 O O . VAL A 1 95 ? -2.547 -21.75 -9.469 1 98.62 95 VAL A O 1
ATOM 754 N N . PHE A 1 96 ? -2.764 -23.016 -11.203 1 97.31 96 PHE A N 1
ATOM 755 C CA . PHE A 1 96 ? -1.798 -24 -10.711 1 97.31 96 PHE A CA 1
ATOM 756 C C . PHE A 1 96 ? -0.406 -23.375 -10.617 1 97.31 96 PHE A C 1
ATOM 758 O O . PHE A 1 96 ? 0.269 -23.516 -9.594 1 97.31 96 PHE A O 1
ATOM 765 N N . ASN A 1 97 ? -0.021 -22.719 -11.641 1 98.19 97 ASN A N 1
ATOM 766 C CA . ASN A 1 97 ? 1.291 -22.078 -11.656 1 98.19 97 ASN A CA 1
ATOM 767 C C . ASN A 1 97 ? 1.359 -20.922 -10.68 1 98.19 97 ASN A C 1
ATOM 769 O O . ASN A 1 97 ? 2.414 -20.641 -10.102 1 98.19 97 ASN A O 1
ATOM 773 N N . THR A 1 98 ? 0.267 -20.234 -10.484 1 98.81 98 THR A N 1
ATOM 774 C CA . THR A 1 98 ? 0.229 -19.141 -9.516 1 98.81 98 THR A CA 1
ATOM 775 C C . THR A 1 98 ? 0.345 -19.672 -8.086 1 98.81 98 THR A C 1
ATOM 777 O O . THR A 1 98 ? 1 -19.078 -7.242 1 98.81 98 THR A O 1
ATOM 780 N N . LEU A 1 99 ? -0.315 -20.828 -7.859 1 98.62 99 LEU A N 1
ATOM 781 C CA . LEU A 1 99 ? -0.153 -21.469 -6.559 1 98.62 99 LEU A CA 1
ATOM 782 C C . LEU A 1 99 ? 1.311 -21.812 -6.305 1 98.62 99 LEU A C 1
ATOM 784 O O . LEU A 1 99 ? 1.832 -21.562 -5.215 1 98.62 99 LEU A O 1
ATOM 788 N N . TYR A 1 100 ? 1.913 -22.359 -7.305 1 97.81 100 TYR A N 1
ATOM 789 C CA . TYR A 1 100 ? 3.334 -22.672 -7.195 1 97.81 100 TYR A CA 1
ATOM 790 C C . TYR A 1 100 ? 4.141 -21.422 -6.852 1 97.81 100 TYR A C 1
ATOM 792 O O . TYR A 1 100 ? 4.957 -21.438 -5.93 1 97.81 100 TYR A O 1
ATOM 800 N N . ALA A 1 101 ? 3.955 -20.359 -7.523 1 98.62 101 ALA A N 1
ATOM 801 C CA . ALA A 1 101 ? 4.676 -19.109 -7.305 1 98.62 101 ALA A CA 1
ATOM 802 C C . ALA A 1 101 ? 4.41 -18.562 -5.906 1 98.62 101 ALA A C 1
ATOM 804 O O . ALA A 1 101 ? 5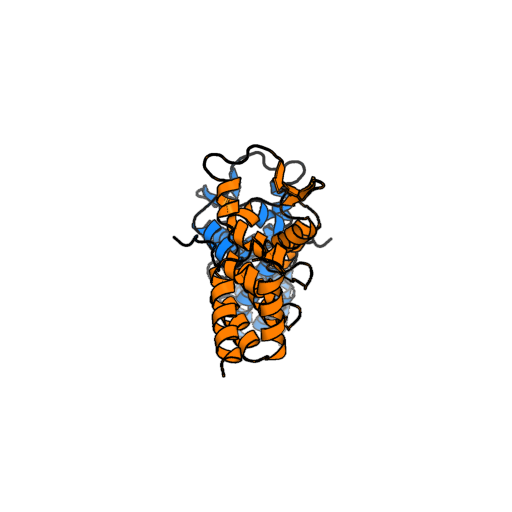.332 -18.094 -5.227 1 98.62 101 ALA A O 1
ATOM 805 N N . SER A 1 102 ? 3.107 -18.547 -5.527 1 98.38 102 SER A N 1
ATOM 806 C CA . SER A 1 102 ? 2.746 -18.031 -4.211 1 98.38 102 SER A CA 1
ATOM 807 C C . SER A 1 102 ? 3.434 -18.812 -3.1 1 98.38 102 SER A C 1
ATOM 809 O O . SER A 1 102 ? 3.863 -18.234 -2.1 1 98.38 102 SER A O 1
ATOM 811 N N . GLU A 1 103 ? 3.527 -20.125 -3.283 1 96.94 103 GLU A N 1
ATOM 812 C CA . GLU A 1 103 ? 4.227 -20.953 -2.311 1 96.94 103 GLU A CA 1
ATOM 813 C C . GLU A 1 103 ? 5.73 -20.719 -2.355 1 96.94 103 GLU A C 1
ATOM 815 O O . GLU A 1 103 ? 6.375 -20.594 -1.313 1 96.94 103 GLU A O 1
ATOM 820 N N . LYS A 1 104 ? 6.25 -20.625 -3.471 1 97.5 104 LYS A N 1
ATOM 821 C CA . LYS A 1 104 ? 7.684 -20.422 -3.662 1 97.5 104 LYS A CA 1
ATOM 822 C C . LYS A 1 104 ? 8.141 -19.125 -2.979 1 97.5 104 LYS A C 1
ATOM 824 O O . LYS A 1 104 ? 9.219 -19.094 -2.379 1 97.5 104 LYS A O 1
ATOM 829 N N . TYR A 1 105 ? 7.332 -18.125 -3.072 1 97.81 105 TYR A N 1
ATOM 830 C CA . TYR A 1 105 ? 7.738 -16.828 -2.543 1 97.81 105 TYR A CA 1
ATOM 831 C C . TYR A 1 105 ? 7.004 -16.516 -1.243 1 97.81 105 TYR A C 1
ATOM 833 O O . TYR A 1 105 ? 7.012 -15.375 -0.779 1 97.81 105 TYR A O 1
ATOM 841 N N . SER A 1 106 ? 6.34 -17.484 -0.724 1 96.94 106 SER A N 1
ATOM 842 C CA . SER A 1 106 ? 5.719 -17.422 0.596 1 96.94 106 SER A CA 1
ATOM 843 C C . SER A 1 106 ? 4.703 -16.281 0.678 1 96.94 106 SER A C 1
ATOM 845 O O . SER A 1 106 ? 4.766 -15.453 1.587 1 96.94 106 SER A O 1
ATOM 847 N N . ILE A 1 107 ? 3.777 -16.266 -0.213 1 97.81 107 ILE A N 1
ATOM 848 C CA . ILE A 1 107 ? 2.68 -15.305 -0.217 1 97.81 107 ILE A CA 1
ATOM 849 C C . ILE A 1 107 ? 1.372 -16.016 0.129 1 97.81 107 ILE A C 1
ATOM 851 O O . ILE A 1 107 ? 0.604 -16.375 -0.762 1 97.81 107 ILE A O 1
ATOM 855 N N . LYS A 1 108 ? 1.082 -16.062 1.343 1 96.62 108 LYS A N 1
ATOM 856 C CA . LYS A 1 108 ? 0.032 -16.922 1.878 1 96.62 108 LYS A CA 1
ATOM 857 C C . LYS A 1 108 ? -1.343 -16.5 1.372 1 96.62 108 LYS A C 1
ATOM 859 O O . LYS A 1 108 ? -2.168 -17.344 1.013 1 96.62 108 LYS A O 1
ATOM 864 N N . ASN A 1 109 ? -1.612 -15.203 1.365 1 97.88 109 ASN A N 1
ATOM 865 C CA . ASN A 1 109 ? -2.934 -14.742 0.954 1 97.88 109 ASN A CA 1
ATOM 866 C C . ASN A 1 109 ? -3.203 -15.047 -0.516 1 97.88 109 ASN A C 1
ATOM 868 O O . ASN A 1 109 ? -4.344 -15.305 -0.903 1 97.88 109 ASN A O 1
ATOM 872 N N . LEU A 1 110 ? -2.186 -15.047 -1.31 1 98.31 110 LEU A N 1
ATOM 873 C CA . LEU A 1 110 ? -2.355 -15.445 -2.701 1 98.31 110 LEU A CA 1
ATOM 874 C C . LEU A 1 110 ? -2.602 -16.938 -2.811 1 98.31 110 LEU A C 1
ATOM 876 O O . LEU A 1 110 ? -3.385 -17.391 -3.65 1 98.31 110 LEU A O 1
ATOM 880 N N . THR A 1 111 ? -1.932 -17.734 -1.951 1 97.62 111 THR A N 1
ATOM 881 C CA . THR A 1 111 ? -2.184 -19.156 -1.868 1 97.62 111 THR A CA 1
ATOM 882 C C . THR A 1 111 ? -3.65 -19.438 -1.546 1 97.62 111 THR A C 1
ATOM 884 O O . THR A 1 111 ? -4.281 -20.281 -2.178 1 97.62 111 THR A O 1
ATOM 887 N N . ILE A 1 112 ? -4.168 -18.719 -0.682 1 97.44 112 ILE A N 1
ATOM 888 C CA . ILE A 1 112 ? -5.555 -18.891 -0.264 1 97.44 112 ILE A CA 1
ATOM 889 C C . ILE A 1 112 ? -6.484 -18.578 -1.435 1 97.44 112 ILE A C 1
ATOM 891 O O . ILE A 1 112 ? -7.461 -19.297 -1.663 1 97.44 112 ILE A O 1
ATOM 895 N N . ILE A 1 113 ? -6.195 -17.531 -2.125 1 98.38 113 ILE A N 1
ATOM 896 C CA . ILE A 1 113 ? -6.992 -17.172 -3.293 1 98.38 113 ILE A CA 1
ATOM 897 C C . ILE A 1 113 ? -6.969 -18.312 -4.305 1 98.38 113 ILE A C 1
ATOM 899 O O . ILE A 1 113 ? -8.016 -18.719 -4.824 1 98.38 113 ILE A O 1
ATOM 903 N N . CYS A 1 114 ? -5.832 -18.844 -4.582 1 98.56 114 CYS A N 1
ATOM 904 C CA . CYS A 1 114 ? -5.695 -19.953 -5.527 1 98.56 114 CYS A CA 1
ATOM 905 C C . CYS A 1 114 ? -6.457 -21.172 -5.047 1 98.56 114 CYS A C 1
ATOM 907 O O . CYS A 1 114 ? -7.148 -21.828 -5.828 1 98.56 114 CYS A O 1
ATOM 909 N N . GLN A 1 115 ? -6.32 -21.484 -3.779 1 97.88 115 GLN A N 1
ATOM 910 C CA . GLN A 1 115 ? -7.023 -22.609 -3.199 1 97.88 115 GLN A CA 1
ATOM 911 C C . GLN A 1 115 ? -8.531 -22.469 -3.377 1 97.88 115 GLN A C 1
ATOM 913 O O . GLN A 1 115 ? -9.211 -23.422 -3.773 1 97.88 115 GLN A O 1
ATOM 918 N N . SER A 1 116 ? -8.984 -21.359 -3.041 1 98.06 116 SER A N 1
ATOM 919 C CA . SER A 1 116 ? -10.414 -21.094 -3.168 1 98.06 116 SER A CA 1
ATOM 920 C C . SER A 1 116 ? -10.883 -21.266 -4.609 1 98.06 116 SER A C 1
ATOM 922 O O . SER A 1 116 ? -11.945 -21.859 -4.859 1 98.06 116 SER A O 1
ATOM 924 N N . TYR A 1 117 ? -10.148 -20.734 -5.508 1 98.5 117 TYR A N 1
ATOM 925 C CA . TYR A 1 117 ? -10.5 -20.891 -6.918 1 98.5 117 TYR A CA 1
ATOM 926 C C . TYR A 1 117 ? -10.492 -22.359 -7.324 1 98.5 117 TYR A C 1
ATOM 928 O O . TYR A 1 117 ? -11.414 -22.828 -7.992 1 98.5 117 TYR A O 1
ATOM 936 N N . MET A 1 118 ? -9.477 -23.109 -6.953 1 98.06 118 MET A N 1
ATOM 937 C CA . MET A 1 118 ? -9.336 -24.516 -7.297 1 98.06 118 MET A CA 1
ATOM 938 C C . MET A 1 118 ? -10.5 -25.328 -6.738 1 98.06 118 MET A C 1
ATOM 940 O O . MET A 1 118 ? -10.977 -26.266 -7.387 1 98.06 118 MET A O 1
ATOM 944 N N . GLU A 1 119 ? -10.859 -24.938 -5.574 1 97.56 119 GLU A N 1
ATOM 945 C CA . GLU A 1 119 ? -12.023 -25.594 -4.984 1 97.56 119 GLU A CA 1
ATOM 946 C C . GLU A 1 119 ? -13.25 -25.438 -5.875 1 97.56 119 GLU A C 1
ATOM 948 O O . GLU A 1 119 ? -14.055 -26.359 -6.004 1 97.56 119 GLU A O 1
ATOM 953 N N . SER A 1 120 ? -13.398 -24.328 -6.461 1 97.62 120 SER A N 1
ATOM 954 C CA . SER A 1 120 ? -14.586 -24 -7.246 1 97.62 120 SER A CA 1
ATOM 955 C C . SER A 1 120 ? -14.57 -24.703 -8.594 1 97.62 120 SER A C 1
ATOM 957 O O . SER A 1 120 ? -15.602 -24.797 -9.273 1 97.62 120 SER A O 1
ATOM 959 N N . ILE A 1 121 ? -13.438 -25.219 -8.977 1 96.56 121 ILE A N 1
ATOM 960 C CA . ILE A 1 121 ? -13.367 -25.781 -10.328 1 96.56 121 ILE A CA 1
ATOM 961 C C . ILE A 1 121 ? -13.219 -27.297 -10.242 1 96.56 121 ILE A C 1
ATOM 963 O O . ILE A 1 121 ? -12.852 -27.953 -11.234 1 96.56 121 ILE A O 1
ATOM 967 N N . ILE A 1 122 ? -13.438 -27.828 -9.102 1 94.56 122 ILE A N 1
ATOM 968 C CA . ILE A 1 122 ? -13.352 -29.281 -8.961 1 94.56 122 ILE A CA 1
ATOM 969 C C . ILE A 1 122 ? -14.469 -29.938 -9.773 1 94.56 122 ILE A C 1
ATOM 971 O O . ILE A 1 122 ? -15.648 -29.719 -9.508 1 94.56 122 ILE A O 1
ATOM 975 N N . THR A 1 123 ? -14.148 -30.641 -10.719 1 91.75 123 THR A N 1
ATOM 976 C CA . THR A 1 123 ? -14.992 -31.469 -11.562 1 91.75 123 THR A CA 1
ATOM 977 C C . THR A 1 123 ? -14.328 -32.812 -11.836 1 91.75 123 THR A C 1
ATOM 979 O O . THR A 1 123 ? -13.188 -33.031 -11.422 1 91.75 123 THR A O 1
ATOM 982 N N . GLU A 1 124 ? -14.992 -33.656 -12.547 1 85.5 124 GLU A N 1
ATOM 983 C CA . GLU A 1 124 ? -14.422 -34.969 -12.898 1 85.5 124 GLU A CA 1
ATOM 984 C C . GLU A 1 124 ? -13.156 -34.812 -13.742 1 85.5 124 GLU A C 1
ATOM 986 O O . GLU A 1 124 ? -12.227 -35.594 -13.633 1 85.5 124 GLU A O 1
ATOM 991 N N . GLU A 1 125 ? -13.148 -33.75 -14.461 1 86.62 125 GLU A N 1
ATOM 992 C CA . GLU A 1 125 ? -12.039 -33.5 -15.383 1 86.62 125 GLU A CA 1
ATOM 993 C C . GLU A 1 125 ? -10.844 -32.875 -14.656 1 86.62 125 GLU A C 1
ATOM 995 O O . GLU A 1 125 ? -9.695 -33.094 -15.039 1 86.62 125 GLU A O 1
ATOM 1000 N N . THR A 1 126 ? -11.117 -32.219 -13.5 1 91.12 126 THR A N 1
ATOM 1001 C CA . THR A 1 126 ? -10.039 -31.422 -12.922 1 91.12 126 THR A CA 1
ATOM 1002 C C . THR A 1 126 ? -9.609 -31.984 -11.57 1 91.12 126 THR A C 1
ATOM 1004 O O . THR A 1 126 ? -8.562 -31.625 -11.047 1 91.12 126 THR A O 1
ATOM 1007 N N . VAL A 1 127 ? -10.344 -32.875 -11.031 1 89.88 127 VAL A N 1
ATOM 1008 C CA . VAL A 1 127 ? -10.195 -33.312 -9.648 1 89.88 127 VAL A CA 1
ATOM 1009 C C . VAL A 1 127 ? -8.812 -33.906 -9.438 1 89.88 127 VAL A C 1
ATOM 1011 O O . VAL A 1 127 ? -8.188 -33.719 -8.398 1 89.88 127 VAL A O 1
ATOM 1014 N N . CYS A 1 128 ? -8.297 -34.625 -10.359 1 84.44 128 CYS A N 1
ATOM 1015 C CA . CYS A 1 128 ? -7 -35.281 -10.203 1 84.44 128 CYS A CA 1
ATOM 1016 C C . CYS A 1 128 ? -5.875 -34.25 -10.133 1 84.44 128 CYS A C 1
ATOM 1018 O O . CYS A 1 128 ? -4.996 -34.344 -9.281 1 84.44 128 CYS A O 1
ATOM 1020 N N . ASP A 1 129 ? -5.926 -33.312 -11.016 1 89.56 129 ASP A N 1
ATOM 1021 C CA . ASP A 1 129 ? -4.91 -32.281 -11.031 1 89.56 129 ASP A CA 1
ATOM 1022 C C . ASP A 1 129 ? -4.949 -31.453 -9.75 1 89.56 129 ASP A C 1
ATOM 1024 O O . ASP A 1 129 ? -3.904 -31.109 -9.188 1 89.56 129 ASP A O 1
ATOM 1028 N N . VAL A 1 130 ? -6.137 -31.172 -9.281 1 93.88 130 VAL A N 1
ATOM 1029 C CA . VAL A 1 130 ? -6.312 -30.375 -8.062 1 93.88 130 VAL A CA 1
ATOM 1030 C C . VAL A 1 130 ? -5.805 -31.172 -6.859 1 93.88 130 VAL A C 1
ATOM 1032 O O . VAL A 1 130 ? -5.086 -30.625 -6.016 1 93.88 130 VAL A O 1
ATOM 1035 N N . MET A 1 131 ? -6.176 -32.375 -6.852 1 89.38 131 MET A N 1
ATOM 1036 C CA . MET A 1 131 ? -5.766 -33.219 -5.734 1 89.38 131 MET A CA 1
ATOM 1037 C C . MET A 1 131 ? -4.25 -33.375 -5.684 1 89.38 131 MET A C 1
ATOM 1039 O O . MET A 1 131 ? -3.65 -33.281 -4.609 1 89.38 131 MET A O 1
ATOM 1043 N N . GLU A 1 132 ? -3.648 -33.594 -6.809 1 87.88 132 GLU A N 1
ATOM 1044 C CA . GLU A 1 132 ? -2.193 -33.688 -6.875 1 87.88 132 GLU A CA 1
ATOM 1045 C C . GLU A 1 132 ? -1.528 -32.438 -6.348 1 87.88 132 GLU A C 1
ATOM 1047 O O . GLU A 1 132 ? -0.593 -32.5 -5.547 1 87.88 132 GLU A O 1
ATOM 1052 N N . THR A 1 133 ? -1.999 -31.344 -6.809 1 92.44 133 THR A N 1
ATOM 1053 C CA . THR A 1 133 ? -1.469 -30.062 -6.375 1 92.44 133 THR A CA 1
ATOM 1054 C C . THR A 1 133 ? -1.631 -29.891 -4.867 1 92.44 133 THR A C 1
ATOM 1056 O O . THR A 1 133 ? -0.697 -29.469 -4.18 1 92.44 133 THR A O 1
ATOM 1059 N N . ALA A 1 134 ? -2.77 -30.188 -4.363 1 93.25 134 ALA A N 1
ATOM 1060 C CA . ALA A 1 134 ? -3.037 -30.094 -2.928 1 93.25 134 ALA A CA 1
ATOM 1061 C C . ALA A 1 134 ? -2.066 -30.969 -2.137 1 93.25 134 ALA A C 1
ATOM 1063 O O . ALA A 1 134 ? -1.575 -30.562 -1.082 1 93.25 134 ALA A O 1
ATOM 1064 N N . TRP A 1 135 ? -1.813 -32.094 -2.688 1 86.88 135 TRP A N 1
ATOM 1065 C CA . TRP A 1 135 ? -0.891 -33 -2.041 1 86.88 135 TRP A CA 1
ATOM 1066 C C . TRP A 1 135 ? 0.526 -32.438 -2.025 1 86.88 135 TRP A C 1
ATOM 1068 O O . TRP A 1 135 ? 1.182 -32.438 -0.981 1 86.88 135 TRP A O 1
ATOM 1078 N N . ILE A 1 136 ? 0.967 -31.969 -3.148 1 88.44 136 ILE A N 1
ATOM 1079 C CA . ILE A 1 136 ? 2.324 -31.469 -3.316 1 88.44 136 ILE A CA 1
ATOM 1080 C C . ILE A 1 136 ? 2.57 -30.312 -2.336 1 88.44 136 ILE A C 1
ATOM 1082 O O . ILE A 1 136 ? 3.631 -30.25 -1.712 1 88.44 136 ILE A O 1
ATOM 1086 N N . PHE A 1 137 ? 1.589 -29.5 -2.133 1 92.75 137 PHE A N 1
ATOM 1087 C CA . PHE A 1 137 ? 1.804 -28.297 -1.335 1 92.75 137 PHE A CA 1
ATOM 1088 C C . PHE A 1 137 ? 1.189 -28.453 0.051 1 92.75 137 PHE A C 1
ATOM 1090 O O . PHE A 1 137 ? 1.071 -27.484 0.794 1 92.75 137 PHE A O 1
ATOM 1097 N N . SER A 1 138 ? 0.761 -29.625 0.374 1 92.06 138 SER A N 1
ATOM 1098 C CA . SER A 1 138 ? 0.232 -29.969 1.692 1 92.06 138 SER A CA 1
ATOM 1099 C C . SER A 1 138 ? -0.97 -29.094 2.043 1 92.06 138 SER A C 1
ATOM 1101 O O . SER A 1 138 ? -1.059 -28.562 3.152 1 92.06 138 SER A O 1
ATOM 1103 N N . LEU A 1 139 ? -1.809 -28.906 1.074 1 94.44 139 LEU A N 1
ATOM 1104 C CA . LEU A 1 139 ? -3.066 -28.203 1.298 1 94.44 139 LEU A CA 1
ATOM 1105 C C . LEU A 1 139 ? -4.156 -29.172 1.753 1 94.44 139 LEU A C 1
ATOM 1107 O O . LEU A 1 139 ? -4.965 -29.625 0.942 1 94.44 139 LEU A O 1
ATOM 1111 N N . THR A 1 140 ? -4.262 -29.375 2.979 1 93.06 140 THR A N 1
ATOM 1112 C CA . THR A 1 140 ? -5.031 -30.469 3.57 1 93.06 140 THR A CA 1
ATOM 1113 C C . THR A 1 140 ? -6.52 -30.281 3.289 1 93.06 140 THR A C 1
ATOM 1115 O O . THR A 1 140 ? -7.211 -31.25 2.936 1 93.06 140 THR A O 1
ATOM 1118 N N . ASP A 1 141 ? -6.98 -29.062 3.453 1 95.25 141 ASP A N 1
ATOM 1119 C CA . ASP A 1 141 ? -8.406 -28.812 3.244 1 95.25 141 ASP A CA 1
ATOM 1120 C C . ASP A 1 141 ? -8.797 -29.062 1.791 1 95.25 141 ASP A C 1
ATOM 1122 O O . ASP A 1 141 ? -9.812 -29.719 1.522 1 95.25 141 ASP A O 1
ATOM 1126 N N . LEU A 1 142 ? -8.062 -28.594 0.925 1 95.81 142 LEU A N 1
ATOM 1127 C CA . LEU A 1 142 ? -8.336 -28.781 -0.497 1 95.81 142 LEU A CA 1
ATOM 1128 C C . LEU A 1 142 ? -8.25 -30.25 -0.885 1 95.81 142 LEU A C 1
ATOM 1130 O O . LEU A 1 142 ? -9.07 -30.75 -1.661 1 95.81 142 LEU A O 1
ATOM 1134 N N . TYR A 1 143 ? -7.273 -30.891 -0.336 1 91.5 143 TYR A N 1
ATOM 1135 C CA . TYR A 1 143 ? -7.113 -32.312 -0.575 1 91.5 143 TYR A CA 1
ATOM 1136 C C . TYR A 1 143 ? -8.344 -33.094 -0.112 1 91.5 143 TYR A C 1
ATOM 1138 O O . TYR A 1 143 ? -8.867 -33.938 -0.846 1 91.5 143 TYR A O 1
ATOM 1146 N N . SER A 1 144 ? -8.82 -32.75 1.013 1 92.56 144 SER A N 1
ATOM 1147 C CA . SER A 1 144 ? -9.984 -33.406 1.583 1 92.56 144 SER A CA 1
ATOM 1148 C C . SER A 1 144 ? -11.227 -33.188 0.727 1 92.56 144 SER A C 1
ATOM 1150 O O . SER A 1 144 ? -12.047 -34.094 0.56 1 92.56 144 SER A O 1
ATOM 1152 N N . LYS A 1 145 ? -11.32 -32.062 0.264 1 94.62 145 LYS A N 1
ATOM 1153 C CA . LYS A 1 145 ? -12.453 -31.734 -0.595 1 94.62 145 LYS A CA 1
ATOM 1154 C C . LYS A 1 145 ? -12.422 -32.531 -1.883 1 94.62 145 LYS A C 1
ATOM 1156 O O . LYS A 1 145 ? -13.461 -32.969 -2.377 1 94.62 145 LYS A O 1
ATOM 1161 N N . CYS A 1 146 ? -11.281 -32.75 -2.436 1 91.19 146 CYS A N 1
ATOM 1162 C CA . CYS A 1 146 ? -11.133 -33.562 -3.617 1 91.19 146 CYS A CA 1
ATOM 1163 C C . CYS A 1 146 ? -11.531 -35.031 -3.314 1 91.19 146 CYS A C 1
ATOM 1165 O O . CYS A 1 146 ? -12.242 -35.656 -4.098 1 91.19 146 CYS A O 1
ATOM 1167 N N . LEU A 1 147 ? -11.125 -35.469 -2.154 1 87.38 147 LEU A N 1
ATOM 1168 C CA . LEU A 1 147 ? -11.477 -36.812 -1.739 1 87.38 147 LEU A CA 1
ATOM 1169 C C . LEU A 1 147 ? -12.984 -36.969 -1.586 1 87.38 147 LEU A C 1
ATOM 1171 O O . LEU A 1 147 ? -13.562 -37.969 -2.027 1 87.38 147 LEU A O 1
ATOM 1175 N N . THR A 1 148 ? -13.539 -36.031 -1.014 1 90.25 148 THR A N 1
ATOM 1176 C CA . THR A 1 148 ? -14.992 -36.031 -0.824 1 90.25 148 THR A CA 1
ATOM 1177 C C . THR A 1 148 ? -15.711 -36.031 -2.17 1 90.25 148 THR A C 1
ATOM 1179 O O . THR A 1 148 ? -16.688 -36.781 -2.352 1 90.25 148 THR A O 1
ATOM 1182 N N . PHE A 1 149 ? -15.305 -35.281 -3.053 1 90.5 149 PHE A N 1
ATOM 1183 C CA . PHE A 1 149 ? -15.891 -35.219 -4.387 1 90.5 149 PHE A CA 1
ATOM 1184 C C . PHE A 1 149 ? -15.781 -36.594 -5.078 1 90.5 149 PHE A C 1
ATOM 1186 O O . PHE A 1 149 ? -16.766 -37.062 -5.664 1 90.5 149 PHE A O 1
ATOM 1193 N N . ILE A 1 150 ? -14.648 -37.188 -5.047 1 84.12 150 ILE A N 1
ATOM 1194 C CA . ILE A 1 150 ? -14.391 -38.469 -5.691 1 84.12 150 ILE A CA 1
ATOM 1195 C C . ILE A 1 150 ? -15.297 -39.531 -5.094 1 84.12 150 ILE A C 1
ATOM 1197 O O . ILE A 1 150 ? -15.844 -40.375 -5.816 1 84.12 150 ILE A O 1
ATOM 1201 N N . ASN A 1 151 ? -15.5 -39.438 -3.816 1 83.56 151 ASN A N 1
ATOM 1202 C CA . ASN A 1 151 ? -16.312 -40.406 -3.123 1 83.56 151 ASN A CA 1
ATOM 1203 C C . ASN A 1 151 ? -17.797 -40.25 -3.445 1 83.56 151 ASN A C 1
ATOM 1205 O O . ASN A 1 151 ? -18.547 -41.219 -3.422 1 83.56 151 ASN A O 1
ATOM 1209 N N . ARG A 1 152 ? -18.078 -39.125 -3.752 1 85.62 152 ARG A N 1
ATOM 1210 C CA . ARG A 1 152 ? -19.484 -38.812 -4.012 1 85.62 152 ARG A CA 1
ATOM 1211 C C . ARG A 1 152 ? -19.844 -39.125 -5.465 1 85.62 152 ARG A C 1
ATOM 1213 O O . ARG A 1 152 ? -21 -39.344 -5.789 1 85.62 152 ARG A O 1
ATOM 1220 N N . THR A 1 153 ? -18.906 -39.125 -6.316 1 79.06 153 THR A N 1
ATOM 1221 C CA . THR A 1 153 ? -19.156 -39.312 -7.738 1 79.06 153 THR A CA 1
ATOM 1222 C C . THR A 1 153 ? -18.641 -40.656 -8.203 1 79.06 153 THR A C 1
ATOM 1224 O O . THR A 1 153 ? -17.438 -40.875 -8.328 1 79.06 153 THR A O 1
ATOM 1227 N N . GLN A 1 154 ? -19.5 -41.656 -8.312 1 71.31 154 GLN A N 1
ATOM 1228 C CA . GLN A 1 154 ? -19.125 -43.031 -8.68 1 71.31 154 GLN A CA 1
ATOM 1229 C C . GLN A 1 154 ? -18.328 -43.031 -9.977 1 71.31 154 GLN A C 1
ATOM 1231 O O . GLN A 1 154 ? -17.344 -43.781 -10.086 1 71.31 154 GLN A O 1
ATOM 1236 N N . SER A 1 155 ? -18.766 -42.281 -10.977 1 71.12 155 SER A N 1
ATOM 1237 C CA . SER A 1 155 ? -18.062 -42.219 -12.258 1 71.12 155 SER A CA 1
ATOM 1238 C C . SER A 1 155 ? -16.641 -41.719 -12.102 1 71.12 155 SER A C 1
ATOM 1240 O O . SER A 1 155 ? -15.719 -42.188 -12.75 1 71.12 155 SER A O 1
ATOM 1242 N N . CYS A 1 156 ? -16.484 -40.844 -11.227 1 68.06 156 CYS A N 1
ATOM 1243 C CA . CYS A 1 156 ? -15.18 -40.219 -10.984 1 68.06 156 CYS A CA 1
ATOM 1244 C C . CYS A 1 156 ? -14.227 -41.219 -10.312 1 68.06 156 CYS A C 1
ATOM 1246 O O . CYS A 1 156 ? -13.047 -41.281 -10.656 1 68.06 156 CYS A O 1
ATOM 1248 N N . ALA A 1 157 ? -14.805 -41.938 -9.461 1 66.38 157 ALA A N 1
ATOM 1249 C CA . ALA A 1 157 ? -14 -42.906 -8.75 1 66.38 157 ALA A CA 1
ATOM 1250 C C . ALA A 1 157 ? -13.391 -43.938 -9.719 1 66.38 157 ALA A C 1
ATOM 1252 O O . ALA A 1 157 ? -12.219 -44.281 -9.586 1 66.38 157 ALA A O 1
ATOM 1253 N N . LYS A 1 158 ? -14.141 -44.25 -10.648 1 68 158 LYS A N 1
ATOM 1254 C CA . LYS A 1 158 ? -13.68 -45.219 -11.648 1 68 158 LYS A CA 1
ATOM 1255 C C . LYS A 1 158 ? -12.602 -44.625 -12.539 1 68 158 LYS A C 1
ATOM 1257 O O . LYS A 1 158 ? -11.594 -45.25 -12.836 1 68 158 LYS A O 1
ATOM 1262 N N . LYS A 1 159 ? -12.844 -43.438 -12.914 1 69.12 159 LYS A N 1
ATOM 1263 C CA . LYS A 1 159 ? -11.922 -42.719 -13.812 1 69.12 159 LYS A CA 1
ATOM 1264 C C . LYS A 1 159 ? -10.586 -42.469 -13.125 1 69.12 159 LYS A C 1
ATOM 1266 O O . LYS A 1 159 ? -9.523 -42.656 -13.719 1 69.12 159 LYS A O 1
ATOM 1271 N N . VAL A 1 160 ? -10.727 -42.094 -11.93 1 67.81 160 VAL A N 1
ATOM 1272 C CA . VAL A 1 160 ? -9.523 -41.781 -11.164 1 67.81 160 VAL A CA 1
ATOM 1273 C C . VAL A 1 160 ? -8.727 -43.031 -10.891 1 67.81 160 VAL A C 1
ATOM 1275 O O . VAL A 1 160 ? -7.5 -43.031 -10.992 1 67.81 160 VAL A O 1
ATOM 1278 N N . THR A 1 161 ? -9.43 -44.094 -10.672 1 63.19 161 THR A N 1
ATOM 1279 C CA . THR A 1 161 ? -8.797 -45.406 -10.453 1 63.19 161 THR A CA 1
ATOM 1280 C C . THR A 1 161 ? -8.125 -45.906 -11.734 1 63.19 161 THR A C 1
ATOM 1282 O O . THR A 1 161 ? -7.016 -46.438 -11.688 1 63.19 161 THR A O 1
ATOM 1285 N N . ALA A 1 162 ? -8.812 -45.719 -12.75 1 63.78 162 ALA A N 1
ATOM 1286 C CA . ALA A 1 162 ? -8.258 -46.125 -14.039 1 63.78 162 ALA A CA 1
ATOM 1287 C C . ALA A 1 162 ? -6.996 -45.312 -14.375 1 63.78 162 ALA A C 1
ATOM 1289 O O . ALA A 1 162 ? -6.035 -45.875 -14.914 1 63.78 162 ALA A O 1
ATOM 1290 N N . MET A 1 163 ? -7.078 -44.125 -14.031 1 63.69 163 MET A N 1
ATOM 1291 C CA . MET A 1 163 ? -5.93 -43.25 -14.266 1 63.69 163 MET A CA 1
ATOM 1292 C C . MET A 1 163 ? -4.762 -43.656 -13.367 1 63.69 163 MET A C 1
ATOM 1294 O O . MET A 1 163 ? -3.605 -43.594 -13.789 1 63.69 163 MET A O 1
ATOM 1298 N N . LEU A 1 164 ? -5.176 -44 -12.242 1 60.06 164 LEU A N 1
ATOM 1299 C CA . LEU A 1 164 ? -4.152 -44.406 -11.297 1 60.06 164 LEU A CA 1
ATOM 1300 C C . LEU A 1 164 ? -3.623 -45.812 -11.648 1 60.06 164 LEU A C 1
ATOM 1302 O O . LEU A 1 164 ? -2.443 -46.094 -11.438 1 60.06 164 LEU A O 1
ATOM 1306 N N . GLY A 1 165 ? -4.52 -46.75 -12.055 1 53.31 165 GLY A N 1
ATOM 1307 C CA . GLY A 1 165 ? -4.145 -48.094 -12.5 1 53.31 165 GLY A CA 1
ATOM 1308 C C . GLY A 1 165 ? -3.342 -48.094 -13.789 1 53.31 165 GLY A C 1
ATOM 1309 O O . GLY A 1 165 ? -2.357 -48.812 -13.922 1 53.31 165 GLY A O 1
ATOM 1310 N N . SER A 1 166 ? -4.012 -47.625 -14.867 1 48.91 166 SER A N 1
ATOM 1311 C CA . SER A 1 166 ? -3.389 -47.656 -16.188 1 48.91 166 SER A CA 1
ATOM 1312 C C . SER A 1 166 ? -2.117 -46.844 -16.219 1 48.91 166 SER A C 1
ATOM 1314 O O . SER A 1 166 ? -1.205 -47.094 -17 1 48.91 166 SER A O 1
ATOM 1316 N N . ALA A 1 167 ? -2.387 -45.531 -16 1 47.81 167 ALA A N 1
ATOM 1317 C CA . ALA A 1 167 ? -1.283 -44.625 -16.266 1 47.81 167 ALA A CA 1
ATOM 1318 C C . ALA A 1 167 ? -0.105 -44.906 -15.336 1 47.81 167 ALA A C 1
ATOM 1320 O O . ALA A 1 167 ? 0.97 -44.312 -15.492 1 47.81 167 ALA A O 1
ATOM 1321 N N . GLY A 1 168 ? 0.203 -46 -14.844 1 44.09 168 GLY A N 1
ATOM 1322 C CA . GLY A 1 168 ? 1.329 -45.969 -13.922 1 44.09 168 GLY A CA 1
ATOM 1323 C C . GLY A 1 168 ? 1.324 -44.75 -13.016 1 44.09 168 GLY A C 1
ATOM 1324 O O . GLY A 1 168 ? 0.63 -43.75 -13.289 1 44.09 168 GLY A O 1
ATOM 1325 N N . MET A 1 169 ? 1.492 -44.781 -11.648 1 45.38 169 MET A N 1
ATOM 1326 C CA . MET A 1 169 ? 1.558 -43.656 -10.734 1 45.38 169 MET A CA 1
ATOM 1327 C C . MET A 1 169 ? 2.121 -42.438 -11.43 1 45.38 169 MET A C 1
ATOM 1329 O O . MET A 1 169 ? 3.178 -42.5 -12.062 1 45.38 169 MET A O 1
ATOM 1333 N N . ARG A 1 170 ? 1.33 -41.688 -12.188 1 47.66 170 ARG A N 1
ATOM 1334 C CA . ARG A 1 170 ? 2.162 -40.562 -12.547 1 47.66 170 ARG A CA 1
ATOM 1335 C C . ARG A 1 170 ? 3.334 -40.406 -11.586 1 47.66 170 ARG A C 1
ATOM 1337 O O . ARG A 1 170 ? 3.15 -40.438 -10.367 1 47.66 170 ARG A O 1
ATOM 1344 N N . PRO A 1 171 ? 4.406 -40.781 -11.922 1 46.25 171 PRO A N 1
ATOM 1345 C CA . PRO A 1 171 ? 5.547 -40.781 -11 1 46.25 171 PRO A CA 1
ATOM 1346 C C . PRO A 1 171 ? 5.449 -39.688 -9.945 1 46.25 171 PRO A C 1
ATOM 1348 O O . PRO A 1 171 ? 6.074 -39.781 -8.883 1 46.25 171 PRO A O 1
ATOM 1351 N N . LYS A 1 172 ? 4.754 -38.656 -10.32 1 49.53 172 LYS A N 1
ATOM 1352 C CA . LYS A 1 172 ? 4.883 -37.5 -9.422 1 49.53 172 LYS A CA 1
ATOM 1353 C C . LYS A 1 172 ? 3.736 -37.438 -8.414 1 49.53 172 LYS A C 1
ATOM 1355 O O . LYS A 1 172 ? 3.672 -36.531 -7.582 1 49.53 172 LYS A O 1
ATOM 1360 N N . THR A 1 173 ? 2.639 -38.312 -8.539 1 53.66 173 THR A N 1
ATOM 1361 C CA . THR A 1 173 ? 1.573 -38.281 -7.547 1 53.66 173 THR A CA 1
ATOM 1362 C C . THR A 1 173 ? 1.986 -39 -6.273 1 53.66 173 THR A C 1
ATOM 1364 O O . THR A 1 173 ? 2.377 -40.156 -6.324 1 53.66 173 THR A O 1
ATOM 1367 N N . PRO A 1 174 ? 2.055 -38.344 -5.164 1 54.66 174 PRO A N 1
ATOM 1368 C CA . PRO A 1 174 ? 2.479 -39 -3.926 1 54.66 174 PRO A CA 1
ATOM 1369 C C . PRO A 1 174 ? 1.629 -40.219 -3.59 1 54.66 174 PRO A C 1
ATOM 1371 O O . PRO A 1 174 ? 0.406 -40.188 -3.748 1 54.66 174 PRO A O 1
ATOM 1374 N N . LYS A 1 175 ? 2.275 -41.375 -3.395 1 56.53 175 LYS A N 1
ATOM 1375 C CA . LYS A 1 175 ? 1.749 -42.688 -3.018 1 56.53 175 LYS A CA 1
ATOM 1376 C C . LYS A 1 175 ? 0.558 -42.531 -2.074 1 56.53 175 LYS A C 1
ATOM 1378 O O . LYS A 1 175 ? -0.455 -43.219 -2.24 1 56.53 175 LYS A O 1
ATOM 1383 N N . PRO A 1 176 ? 0.677 -41.625 -1.315 1 53.31 176 PRO A N 1
ATOM 1384 C CA . PRO A 1 176 ? -0.455 -41.531 -0.388 1 53.31 176 PRO A CA 1
ATOM 1385 C C . PRO A 1 176 ? -1.757 -41.125 -1.077 1 53.31 176 PRO A C 1
ATOM 1387 O O . PRO A 1 176 ? -2.836 -41.562 -0.669 1 53.31 176 PRO A O 1
ATOM 1390 N N . CYS A 1 177 ? -1.621 -40.375 -2.143 1 57.06 177 CYS A N 1
ATOM 1391 C CA . CYS A 1 177 ? -2.832 -39.969 -2.85 1 57.06 177 CYS A CA 1
ATOM 1392 C C . CYS A 1 177 ? -3.451 -41.156 -3.588 1 57.06 177 CYS A C 1
ATOM 1394 O O . CYS A 1 177 ? -4.672 -41.312 -3.578 1 57.06 177 CYS A O 1
ATOM 1396 N N . VAL A 1 178 ? -2.525 -41.875 -4.078 1 57.62 178 VAL A N 1
ATOM 1397 C CA . VAL A 1 178 ? -2.941 -43.062 -4.809 1 57.62 178 VAL A CA 1
ATOM 1398 C C . VAL A 1 178 ? -3.609 -44.062 -3.85 1 57.62 178 VAL A C 1
ATOM 1400 O O . VAL A 1 178 ? -4.664 -44.625 -4.16 1 57.62 178 VAL A O 1
ATOM 1403 N N . THR A 1 179 ? -2.893 -44.156 -2.822 1 57.5 179 THR A N 1
ATOM 1404 C CA . THR A 1 179 ? -3.379 -45.156 -1.862 1 57.5 179 THR A CA 1
ATOM 1405 C C . THR A 1 179 ? -4.754 -44.75 -1.328 1 57.5 179 THR A C 1
ATOM 1407 O O . THR A 1 179 ? -5.633 -45.594 -1.178 1 57.5 179 THR A O 1
ATOM 1410 N N . ALA A 1 180 ? -4.863 -43.531 -1.102 1 56.25 180 ALA A N 1
ATOM 1411 C CA . ALA A 1 180 ? -6.137 -43.094 -0.54 1 56.25 180 ALA A CA 1
ATOM 1412 C C . ALA A 1 180 ? -7.273 -43.281 -1.538 1 56.25 180 ALA A C 1
ATOM 1414 O O . ALA A 1 180 ? -8.367 -43.719 -1.167 1 56.25 180 ALA A O 1
ATOM 1415 N N . ILE A 1 181 ? -6.953 -43.062 -2.68 1 57.91 181 ILE A N 1
ATOM 1416 C CA . ILE A 1 181 ? -7.957 -43.156 -3.732 1 57.91 181 ILE A CA 1
ATOM 1417 C C . ILE A 1 181 ? -8.211 -44.656 -4.031 1 57.91 181 ILE A C 1
ATOM 1419 O O . ILE A 1 181 ? -9.359 -45.062 -4.164 1 57.91 181 ILE A O 1
ATOM 1423 N N . VAL A 1 182 ? -7.051 -45.344 -4.137 1 56.75 182 VAL A N 1
ATOM 1424 C CA . VAL A 1 182 ? -7.176 -46.781 -4.453 1 56.75 182 VAL A CA 1
ATOM 1425 C C . VAL A 1 182 ? -7.898 -47.5 -3.316 1 56.75 182 VAL A C 1
ATOM 1427 O O . VAL A 1 182 ? -8.742 -48.344 -3.561 1 56.75 182 VAL A O 1
ATOM 1430 N N . THR A 1 183 ? -7.457 -47.125 -2.188 1 54.12 183 THR A N 1
ATOM 1431 C CA . THR A 1 183 ? -8.086 -47.781 -1.062 1 54.12 183 THR A CA 1
ATOM 1432 C C . THR A 1 183 ? -9.594 -47.531 -1.04 1 54.12 183 THR A C 1
ATOM 1434 O O . THR A 1 183 ? -10.383 -48.438 -0.771 1 54.12 183 THR A O 1
ATOM 1437 N N . ARG A 1 184 ? -9.938 -46.406 -1.322 1 51.66 184 ARG A N 1
ATOM 1438 C CA . ARG A 1 184 ? -11.367 -46.094 -1.293 1 51.66 184 ARG A CA 1
ATOM 1439 C C . ARG A 1 184 ? -12.07 -46.719 -2.5 1 51.66 184 ARG A C 1
ATOM 1441 O O . ARG A 1 184 ? -13.203 -47.188 -2.389 1 51.66 184 ARG A O 1
ATOM 1448 N N . SER A 1 185 ? -11.477 -46.625 -3.576 1 51.88 185 SER A N 1
ATOM 1449 C CA . SER A 1 185 ? -12.062 -47.25 -4.746 1 51.88 185 SER A CA 1
ATOM 1450 C C . SER A 1 185 ? -12.141 -48.781 -4.562 1 51.88 185 SER A C 1
ATOM 1452 O O . SER A 1 185 ? -13.078 -49.406 -5.047 1 51.88 185 SER A O 1
ATOM 1454 N N . PHE A 1 186 ? -11.102 -49.312 -4.008 1 48.75 186 PHE A N 1
ATOM 1455 C CA . PHE A 1 186 ? -11.141 -50.75 -3.75 1 48.75 186 PHE A CA 1
ATOM 1456 C C . PHE A 1 186 ? -12.242 -51.094 -2.754 1 48.75 186 PHE A C 1
ATOM 1458 O O . PHE A 1 186 ? -12.883 -52.125 -2.859 1 48.75 186 PHE A O 1
ATOM 1465 N N . ILE A 1 187 ? -12.438 -50.25 -1.91 1 47.88 187 ILE A N 1
ATOM 1466 C CA . ILE A 1 187 ? -13.516 -50.562 -0.98 1 47.88 187 ILE A CA 1
ATOM 1467 C C . ILE A 1 187 ? -14.859 -50.469 -1.698 1 47.88 187 ILE A C 1
ATOM 1469 O O . ILE A 1 187 ? -15.734 -51.344 -1.507 1 47.88 187 ILE A O 1
ATOM 1473 N N . SER A 1 188 ? -15.023 -49.562 -2.521 1 47.06 188 SER A N 1
ATOM 1474 C CA . SER A 1 188 ? -16.312 -49.469 -3.184 1 47.06 188 SER A CA 1
ATOM 1475 C C . SER A 1 188 ? -16.516 -50.594 -4.195 1 47.06 188 SER A C 1
ATOM 1477 O O . SER A 1 188 ? -17.641 -50.906 -4.559 1 47.06 188 SER A O 1
ATOM 1479 N N . PHE A 1 189 ? -15.461 -51.094 -4.812 1 45.06 189 PHE A N 1
ATOM 1480 C CA . PHE A 1 189 ? -15.625 -52.219 -5.703 1 45.06 189 PHE A CA 1
ATOM 1481 C C . PHE A 1 189 ? -15.977 -53.469 -4.91 1 45.06 189 PHE A C 1
ATOM 1483 O O . PHE A 1 189 ? -16.609 -54.406 -5.438 1 45.06 189 PHE A O 1
ATOM 1490 N N . GLN A 1 190 ? -15.555 -53.531 -3.75 1 41.16 190 GLN A N 1
ATOM 1491 C CA . GLN A 1 190 ? -15.836 -54.781 -3.037 1 41.16 190 GLN A CA 1
ATOM 1492 C C . GLN A 1 190 ? -17.25 -54.781 -2.457 1 41.16 190 GLN A C 1
ATOM 1494 O O . GLN A 1 190 ? -17.734 -55.812 -2.006 1 41.16 190 GLN A O 1
ATOM 1499 N N . ASN A 1 191 ? -17.922 -53.688 -2.35 1 40.09 191 ASN A N 1
ATOM 1500 C CA . ASN A 1 191 ? -19.312 -53.781 -1.942 1 40.09 191 ASN A CA 1
ATOM 1501 C C . ASN A 1 191 ? -20.25 -53.688 -3.139 1 40.09 191 ASN A C 1
ATOM 1503 O O . ASN A 1 191 ? -20.047 -52.875 -4.027 1 40.09 191 ASN A O 1
ATOM 1507 N N . MET B 1 1 ? 8.789 -20.094 12.406 1 52.88 1 MET B N 1
ATOM 1508 C CA . MET B 1 1 ? 8.359 -18.766 12.805 1 52.88 1 MET B CA 1
ATOM 1509 C C . MET B 1 1 ? 7.723 -18.016 11.633 1 52.88 1 MET B C 1
ATOM 1511 O O . MET B 1 1 ? 8.281 -17.984 10.539 1 52.88 1 MET B O 1
ATOM 1515 N N . THR B 1 2 ? 6.492 -17.703 11.82 1 79.25 2 THR B N 1
ATOM 1516 C CA . THR B 1 2 ? 5.75 -17.062 10.742 1 79.25 2 THR B CA 1
ATOM 1517 C C . THR B 1 2 ? 6.285 -15.656 10.484 1 79.25 2 THR B C 1
ATOM 1519 O O . THR B 1 2 ? 6.578 -14.914 11.422 1 79.25 2 THR B O 1
ATOM 1522 N N . SER B 1 3 ? 6.699 -15.383 9.305 1 92.31 3 SER B N 1
ATOM 1523 C CA . SER B 1 3 ? 7.223 -14.07 8.938 1 92.31 3 SER B CA 1
ATOM 1524 C C . SER B 1 3 ? 6.211 -12.969 9.227 1 92.31 3 SER B C 1
ATOM 1526 O O . SER B 1 3 ? 5.004 -13.227 9.273 1 92.31 3 SER B O 1
ATOM 1528 N N . TRP B 1 4 ? 6.641 -11.789 9.594 1 94.94 4 TRP B N 1
ATOM 1529 C CA . TRP B 1 4 ? 5.762 -10.68 9.938 1 94.94 4 TRP B CA 1
ATOM 1530 C C . TRP B 1 4 ? 4.875 -10.305 8.758 1 94.94 4 TRP B C 1
ATOM 1532 O O . TRP B 1 4 ? 3.844 -9.648 8.93 1 94.94 4 TRP B O 1
ATOM 1542 N N . GLN B 1 5 ? 5.227 -10.742 7.535 1 95.69 5 GLN B N 1
ATOM 1543 C CA . GLN B 1 5 ? 4.488 -10.438 6.312 1 95.69 5 GLN B CA 1
ATOM 1544 C C . GLN B 1 5 ? 3.277 -11.352 6.16 1 95.69 5 GLN B C 1
ATOM 1546 O O . GLN B 1 5 ? 2.314 -11 5.473 1 95.69 5 GLN B O 1
ATOM 1551 N N . GLU B 1 6 ? 3.371 -12.531 6.73 1 94.38 6 GLU B N 1
ATOM 1552 C CA . GLU B 1 6 ? 2.422 -13.594 6.422 1 94.38 6 GLU B CA 1
ATOM 1553 C C . GLU B 1 6 ? 1.006 -13.211 6.84 1 94.38 6 GLU B C 1
ATOM 1555 O O . GLU B 1 6 ? 0.778 -12.812 7.984 1 94.38 6 GLU B O 1
ATOM 1560 N N . GLY B 1 7 ? 0.107 -13.359 5.867 1 94.56 7 GLY B N 1
ATOM 1561 C CA . GLY B 1 7 ? -1.303 -13.141 6.148 1 94.56 7 GLY B CA 1
ATOM 1562 C C . GLY B 1 7 ? -1.655 -11.672 6.328 1 94.56 7 GLY B C 1
ATOM 1563 O O . GLY B 1 7 ? -2.781 -11.344 6.707 1 94.56 7 GLY B O 1
ATOM 1564 N N . LYS B 1 8 ? -0.739 -10.781 6.039 1 97.62 8 LYS B N 1
ATOM 1565 C CA . LYS B 1 8 ? -0.976 -9.359 6.254 1 97.62 8 LYS B CA 1
ATOM 1566 C C . LYS B 1 8 ? -1.361 -8.664 4.949 1 97.62 8 LYS B C 1
ATOM 1568 O O . LYS B 1 8 ? -1.051 -9.148 3.863 1 97.62 8 LYS B O 1
ATOM 1573 N N . ASN B 1 9 ? -2.125 -7.582 5.133 1 97.62 9 ASN B N 1
ATOM 1574 C CA . ASN B 1 9 ? -2.438 -6.762 3.965 1 97.62 9 ASN B CA 1
ATOM 1575 C C . ASN B 1 9 ? -1.413 -5.648 3.775 1 97.62 9 ASN B C 1
ATOM 1577 O O . ASN B 1 9 ? -0.469 -5.523 4.559 1 97.62 9 ASN B O 1
ATOM 1581 N N . ILE B 1 10 ? -1.567 -4.84 2.762 1 98.38 10 ILE B N 1
ATOM 1582 C CA . ILE B 1 10 ? -0.607 -3.812 2.369 1 98.38 10 ILE B CA 1
ATOM 1583 C C . ILE B 1 10 ? -0.459 -2.787 3.49 1 98.38 10 ILE B C 1
ATOM 1585 O O . ILE B 1 10 ? 0.658 -2.395 3.838 1 98.38 10 ILE B O 1
ATOM 1589 N N . HIS B 1 11 ? -1.576 -2.336 4.094 1 98.56 11 HIS B N 1
ATOM 1590 C CA . HIS B 1 11 ? -1.536 -1.34 5.16 1 98.56 11 HIS B CA 1
ATOM 1591 C C . HIS B 1 11 ? -0.715 -1.835 6.344 1 98.56 11 HIS B C 1
ATOM 1593 O O . HIS B 1 11 ? 0.131 -1.105 6.867 1 98.56 11 HIS B O 1
ATOM 1599 N N . ASP B 1 12 ? -0.974 -3.098 6.691 1 98.38 12 ASP B N 1
ATOM 1600 C CA . ASP B 1 12 ? -0.277 -3.68 7.836 1 98.38 12 ASP B CA 1
ATOM 1601 C C . ASP B 1 12 ? 1.22 -3.805 7.559 1 98.38 12 ASP B C 1
ATOM 1603 O O . ASP B 1 12 ? 2.043 -3.523 8.43 1 98.38 12 ASP B O 1
ATOM 1607 N N . CYS B 1 13 ? 1.536 -4.203 6.406 1 98.5 13 CYS B N 1
ATOM 1608 C CA . CYS B 1 13 ? 2.939 -4.375 6.047 1 98.5 13 CYS B CA 1
ATOM 1609 C C . CYS B 1 13 ? 3.652 -3.031 5.973 1 98.5 13 CYS B C 1
ATOM 1611 O O . CYS B 1 13 ? 4.77 -2.889 6.48 1 98.5 13 CYS B O 1
ATOM 1613 N N . ASN B 1 14 ? 3.016 -2.094 5.352 1 98.69 14 ASN B N 1
ATOM 1614 C CA . ASN B 1 14 ? 3.586 -0.751 5.309 1 98.69 14 ASN B CA 1
ATOM 1615 C C . ASN B 1 14 ? 3.82 -0.197 6.711 1 98.69 14 ASN B C 1
ATOM 1617 O O . ASN B 1 14 ? 4.875 0.379 6.988 1 98.69 14 ASN B O 1
ATOM 1621 N N . LYS B 1 15 ? 2.76 -0.358 7.539 1 98.69 15 LYS B N 1
ATOM 1622 C CA . LYS B 1 15 ? 2.867 0.105 8.922 1 98.69 15 LYS B CA 1
ATOM 1623 C C . LYS B 1 15 ? 4.055 -0.543 9.625 1 98.69 15 LYS B C 1
ATOM 1625 O O . LYS B 1 15 ? 4.824 0.136 10.312 1 98.69 15 LYS B O 1
ATOM 1630 N N . TYR B 1 16 ? 4.164 -1.814 9.43 1 98.62 16 TYR B N 1
ATOM 1631 C CA . TYR B 1 16 ? 5.258 -2.545 10.07 1 98.62 16 TYR B CA 1
ATOM 1632 C C . TYR B 1 16 ? 6.609 -2.012 9.609 1 98.62 16 TYR B C 1
ATOM 1634 O O . TYR B 1 16 ? 7.496 -1.769 10.43 1 98.62 16 TYR B O 1
ATOM 1642 N N . MET B 1 17 ? 6.777 -1.823 8.328 1 98.44 17 MET B N 1
ATOM 1643 C CA . MET B 1 17 ? 8.031 -1.336 7.758 1 98.44 17 MET B CA 1
ATOM 1644 C C . MET B 1 17 ? 8.367 0.053 8.289 1 98.44 17 MET B C 1
ATOM 1646 O O . MET B 1 17 ? 9.516 0.328 8.633 1 98.44 17 MET B O 1
ATOM 1650 N N . LEU B 1 18 ? 7.371 0.903 8.344 1 98.56 18 LEU B N 1
ATOM 1651 C CA . LEU B 1 18 ? 7.57 2.264 8.828 1 98.56 18 LEU B CA 1
ATOM 1652 C C . LEU B 1 18 ? 7.918 2.264 10.312 1 98.56 18 LEU B C 1
ATOM 1654 O O . LEU B 1 18 ? 8.922 2.857 10.727 1 98.56 18 LEU B O 1
ATOM 1658 N N . ASP B 1 19 ? 7.133 1.553 11.109 1 98.31 19 ASP B N 1
ATOM 1659 C CA . ASP B 1 19 ? 7.27 1.564 12.562 1 98.31 19 ASP B CA 1
ATOM 1660 C C . ASP B 1 19 ? 8.617 0.988 13 1 98.31 19 ASP B C 1
ATOM 1662 O O . ASP B 1 19 ? 9.211 1.446 13.977 1 98.31 19 ASP B O 1
ATOM 1666 N N . ASN B 1 20 ? 9.055 -0.01 12.25 1 98.12 20 ASN B N 1
ATOM 1667 C CA . ASN B 1 20 ? 10.281 -0.688 12.648 1 98.12 20 ASN B CA 1
ATOM 1668 C C . ASN B 1 20 ? 11.484 -0.183 11.859 1 98.12 20 ASN B C 1
ATOM 1670 O O . ASN B 1 20 ? 12.609 -0.647 12.062 1 98.12 20 ASN B O 1
ATOM 1674 N N . GLN B 1 21 ? 11.305 0.803 11.016 1 97.81 21 GLN B N 1
ATOM 1675 C CA . GLN B 1 21 ? 12.359 1.442 10.227 1 97.81 21 GLN B CA 1
ATOM 1676 C C . GLN B 1 21 ? 13.188 0.407 9.469 1 97.81 21 GLN B C 1
ATOM 1678 O O . GLN B 1 21 ? 14.414 0.448 9.5 1 97.81 21 GLN B O 1
ATOM 1683 N N . ILE B 1 22 ? 12.43 -0.515 8.898 1 95.81 22 ILE B N 1
ATOM 1684 C CA . ILE B 1 22 ? 13.078 -1.604 8.18 1 95.81 22 ILE B CA 1
ATOM 1685 C C . ILE B 1 22 ? 13.336 -1.188 6.73 1 95.81 22 ILE B C 1
ATOM 1687 O O . ILE B 1 22 ? 12.438 -0.67 6.062 1 95.81 22 ILE B O 1
ATOM 1691 N N . PHE B 1 23 ? 14.57 -1.277 6.242 1 94.81 23 PHE B N 1
ATOM 1692 C CA . PHE B 1 23 ? 14.977 -1.102 4.852 1 94.81 23 PHE B CA 1
ATOM 1693 C C . PHE B 1 23 ? 14.727 0.327 4.391 1 94.81 23 PHE B C 1
ATOM 1695 O O . PHE B 1 23 ? 14.406 0.56 3.223 1 94.81 23 PHE B O 1
ATOM 1702 N N . CYS B 1 24 ? 14.797 1.301 5.285 1 96.56 24 CYS B N 1
ATOM 1703 C CA . CYS B 1 24 ? 14.68 2.697 4.883 1 96.56 24 CYS B CA 1
ATOM 1704 C C . CYS B 1 24 ? 15.781 3.08 3.9 1 96.56 24 CYS B C 1
ATOM 1706 O O . CYS B 1 24 ? 16.938 2.67 4.062 1 96.56 24 CYS B O 1
ATOM 1708 N N . ASP B 1 25 ? 15.398 3.83 2.873 1 94.88 25 ASP B N 1
ATOM 1709 C CA . ASP B 1 25 ? 16.406 4.215 1.887 1 94.88 25 ASP B CA 1
ATOM 1710 C C . ASP B 1 25 ? 16.484 5.734 1.75 1 94.88 25 ASP B C 1
ATOM 1712 O O . ASP B 1 25 ? 17.094 6.246 0.817 1 94.88 25 ASP B O 1
ATOM 1716 N N . VAL B 1 26 ? 15.883 6.48 2.621 1 95.81 26 VAL B N 1
ATOM 1717 C CA . VAL B 1 26 ? 16 7.93 2.736 1 95.81 26 VAL B CA 1
ATOM 1718 C C . VAL B 1 26 ? 15.758 8.359 4.18 1 95.81 26 VAL B C 1
ATOM 1720 O O . VAL B 1 26 ? 15.008 7.703 4.91 1 95.81 26 VAL B O 1
ATOM 1723 N N . LYS B 1 27 ? 16.359 9.383 4.578 1 97.12 27 LYS B N 1
ATOM 1724 C CA . LYS B 1 27 ? 16.188 9.922 5.922 1 97.12 27 LYS B CA 1
ATOM 1725 C C . LYS B 1 27 ? 15.883 11.422 5.875 1 97.12 27 LYS B C 1
ATOM 1727 O O . LYS B 1 27 ? 16.422 12.141 5.027 1 97.12 27 LYS B O 1
ATOM 1732 N N . PHE B 1 28 ? 15.109 11.836 6.836 1 97.69 28 PHE B N 1
ATOM 1733 C CA . PHE B 1 28 ? 14.734 13.242 6.957 1 97.69 28 PHE B CA 1
ATOM 1734 C C . PHE B 1 28 ? 15.164 13.797 8.312 1 97.69 28 PHE B C 1
ATOM 1736 O O . PHE B 1 28 ? 15.031 13.125 9.336 1 97.69 28 PHE B O 1
ATOM 1743 N N . LYS B 1 29 ? 15.688 14.938 8.266 1 97.94 29 LYS B N 1
ATOM 1744 C CA . LYS B 1 29 ? 15.93 15.711 9.477 1 97.94 29 LYS B CA 1
ATOM 1745 C C . LYS B 1 29 ? 14.797 16.703 9.734 1 97.94 29 LYS B C 1
ATOM 1747 O O . LYS B 1 29 ? 14.711 17.734 9.07 1 97.94 29 LYS B O 1
ATOM 1752 N N . VAL B 1 30 ? 14.016 16.391 10.758 1 98.31 30 VAL B N 1
ATOM 1753 C CA . VAL B 1 30 ? 12.695 17 10.867 1 98.31 30 VAL B CA 1
ATOM 1754 C C . VAL B 1 30 ? 12.656 17.938 12.062 1 98.31 30 VAL B C 1
ATOM 1756 O O . VAL B 1 30 ? 13.172 17.625 13.133 1 98.31 30 VAL B O 1
ATOM 1759 N N . GLY B 1 31 ? 12.008 19.125 11.883 1 98 31 GLY B N 1
ATOM 1760 C CA . GLY B 1 31 ? 11.742 20.062 12.961 1 98 31 GLY B CA 1
ATOM 1761 C C . GLY B 1 31 ? 12.953 20.875 13.352 1 98 31 GLY B C 1
ATOM 1762 O O . GLY B 1 31 ? 14 20.797 12.703 1 98 31 GLY B O 1
ATOM 1763 N N . LYS B 1 32 ? 12.773 21.609 14.398 1 96.31 32 LYS B N 1
ATOM 1764 C CA . LYS B 1 32 ? 13.82 22.5 14.906 1 96.31 32 LYS B CA 1
ATOM 1765 C C . LYS B 1 32 ? 14.977 21.703 15.5 1 96.31 32 LYS B C 1
ATOM 1767 O O . LYS B 1 32 ? 16.141 22.094 15.367 1 96.31 32 LYS B O 1
ATOM 1772 N N . THR B 1 33 ? 14.727 20.547 16.031 1 95.38 33 THR B N 1
ATOM 1773 C CA . THR B 1 33 ? 15.75 19.75 16.688 1 95.38 33 THR B CA 1
ATOM 1774 C C . THR B 1 33 ? 16.484 18.891 15.672 1 95.38 33 THR B C 1
ATOM 1776 O O . THR B 1 33 ? 17.562 18.359 15.961 1 95.38 33 THR B O 1
ATOM 1779 N N . GLY B 1 34 ? 15.867 18.719 14.594 1 96.88 34 GLY B N 1
ATOM 1780 C CA . GLY B 1 34 ? 16.5 17.906 13.562 1 96.88 34 GLY B CA 1
ATOM 1781 C C . GLY B 1 34 ? 16.453 16.422 13.859 1 96.88 34 GLY B C 1
ATOM 1782 O O . GLY B 1 34 ? 17.438 15.719 13.68 1 96.88 34 GLY B O 1
ATOM 1783 N N . MET B 1 35 ? 15.344 15.961 14.289 1 97.62 35 MET B N 1
ATOM 1784 C CA . MET B 1 35 ? 15.18 14.531 14.531 1 97.62 35 MET B CA 1
ATOM 1785 C C . MET B 1 35 ? 15.242 13.75 13.227 1 97.62 35 MET B C 1
ATOM 1787 O O . MET B 1 35 ? 14.594 14.109 12.25 1 97.62 35 MET B O 1
ATOM 1791 N N . LEU B 1 36 ? 16.016 12.695 13.258 1 97.62 36 LEU B N 1
ATOM 1792 C CA . LEU B 1 36 ? 16.141 11.867 12.055 1 97.62 36 LEU B CA 1
ATOM 1793 C C . LEU B 1 36 ? 14.984 10.867 11.969 1 97.62 36 LEU B C 1
ATOM 1795 O O . LEU B 1 36 ? 14.68 10.18 12.945 1 97.62 36 LEU B O 1
ATOM 1799 N N . MET B 1 37 ? 14.328 10.844 10.836 1 98.06 37 MET B N 1
ATOM 1800 C CA . MET B 1 37 ? 13.242 9.906 10.555 1 98.06 37 MET B CA 1
ATOM 1801 C C . MET B 1 37 ? 13.469 9.203 9.219 1 98.06 37 MET B C 1
ATOM 1803 O O . MET B 1 37 ? 13.641 9.859 8.195 1 98.06 37 MET B O 1
ATOM 1807 N N . GLY B 1 38 ? 13.461 7.906 9.281 1 97.88 38 GLY B N 1
ATOM 1808 C CA . GLY B 1 38 ? 13.633 7.121 8.07 1 97.88 38 GLY B CA 1
ATOM 1809 C C . GLY B 1 38 ? 12.336 6.918 7.305 1 97.88 38 GLY B C 1
ATOM 1810 O O . GLY B 1 38 ? 11.258 6.883 7.898 1 97.88 38 GLY B O 1
ATOM 1811 N N . ALA B 1 39 ? 12.438 6.789 6.027 1 98 39 ALA B N 1
ATOM 1812 C CA . ALA B 1 39 ? 11.297 6.527 5.16 1 98 39 ALA B CA 1
ATOM 1813 C C . ALA B 1 39 ? 11.719 5.762 3.91 1 98 39 ALA B C 1
ATOM 1815 O O . ALA B 1 39 ? 12.852 5.281 3.824 1 98 39 ALA B O 1
ATOM 1816 N N . HIS B 1 40 ? 10.898 5.484 3.027 1 97.81 40 HIS B N 1
ATOM 1817 C CA . HIS B 1 40 ? 11.141 4.738 1.795 1 97.81 40 HIS B CA 1
ATOM 1818 C C . HIS B 1 40 ? 10.742 5.559 0.571 1 97.81 40 HIS B C 1
ATOM 1820 O O . HIS B 1 40 ? 9.602 6.016 0.468 1 97.81 40 HIS B O 1
ATOM 1826 N N . LYS B 1 41 ? 11.648 5.691 -0.326 1 97 41 LYS B N 1
ATOM 1827 C CA . LYS B 1 41 ? 11.445 6.531 -1.505 1 97 41 LYS B CA 1
ATOM 1828 C C . LYS B 1 41 ? 10.234 6.07 -2.307 1 97 41 LYS B C 1
ATOM 1830 O O . LYS B 1 41 ? 9.484 6.895 -2.834 1 97 41 LYS B O 1
ATOM 1835 N N . PHE B 1 42 ? 10.031 4.777 -2.414 1 98.06 42 PHE B N 1
ATOM 1836 C CA . PHE B 1 42 ? 8.914 4.234 -3.176 1 98.06 42 PHE B CA 1
ATOM 1837 C C . PHE B 1 42 ? 7.59 4.793 -2.664 1 98.06 42 PHE B C 1
ATOM 1839 O O . PHE B 1 42 ? 6.777 5.289 -3.443 1 98.06 42 PHE B O 1
ATOM 1846 N N . VAL B 1 43 ? 7.355 4.719 -1.354 1 98.69 43 VAL B N 1
ATOM 1847 C CA . VAL B 1 43 ? 6.094 5.141 -0.757 1 98.69 43 VAL B CA 1
ATOM 1848 C C . VAL B 1 43 ? 5.902 6.641 -0.963 1 98.69 43 VAL B C 1
ATOM 1850 O O . VAL B 1 43 ? 4.844 7.082 -1.418 1 98.69 43 VAL B O 1
ATOM 1853 N N . LEU B 1 44 ? 6.949 7.363 -0.679 1 98.06 44 LEU B N 1
ATOM 1854 C CA . LEU B 1 44 ? 6.867 8.82 -0.75 1 98.06 44 LEU B CA 1
ATOM 1855 C C . LEU B 1 44 ? 6.57 9.273 -2.174 1 98.06 44 LEU B C 1
ATOM 1857 O O . LEU B 1 44 ? 5.66 10.078 -2.396 1 98.06 44 LEU B O 1
ATOM 1861 N N . ALA B 1 45 ? 7.277 8.734 -3.129 1 97.56 45 ALA B N 1
ATOM 1862 C CA . ALA B 1 45 ? 7.145 9.156 -4.523 1 97.56 45 ALA B CA 1
ATOM 1863 C C . ALA B 1 45 ? 5.82 8.688 -5.113 1 97.56 45 ALA B C 1
ATOM 1865 O O . ALA B 1 45 ? 5.254 9.344 -5.992 1 97.56 45 ALA B O 1
ATOM 1866 N N . SER B 1 46 ? 5.301 7.551 -4.621 1 98.31 46 SER B N 1
ATOM 1867 C CA . SER B 1 46 ? 4.055 7.012 -5.156 1 98.31 46 SER B CA 1
ATOM 1868 C C . SER B 1 46 ? 2.854 7.82 -4.676 1 98.31 46 SER B C 1
ATOM 1870 O O . SER B 1 46 ? 1.809 7.836 -5.328 1 98.31 46 SER B O 1
ATOM 1872 N N . ARG B 1 47 ? 3.039 8.539 -3.57 1 98.19 47 ARG B N 1
ATOM 1873 C CA . ARG B 1 47 ? 1.871 9.125 -2.92 1 98.19 47 ARG B CA 1
ATOM 1874 C C . ARG B 1 47 ? 1.927 10.648 -2.963 1 98.19 47 ARG B C 1
ATOM 1876 O O . ARG B 1 47 ? 0.972 11.32 -2.57 1 98.19 47 ARG B O 1
ATOM 1883 N N . SER B 1 48 ? 3.006 11.188 -3.457 1 97.94 48 SER B N 1
ATOM 1884 C CA . SER B 1 48 ? 3.199 12.633 -3.51 1 97.94 48 SER B CA 1
ATOM 1885 C C . SER B 1 48 ? 4.062 13.031 -4.703 1 97.94 48 SER B C 1
ATOM 1887 O O . SER B 1 48 ? 5.203 12.586 -4.828 1 97.94 48 SER B O 1
ATOM 1889 N N . SER B 1 49 ? 3.561 13.953 -5.508 1 97.25 49 SER B N 1
ATOM 1890 C CA . SER B 1 49 ? 4.324 14.438 -6.652 1 97.25 49 SER B CA 1
ATOM 1891 C C . SER B 1 49 ? 5.527 15.258 -6.207 1 97.25 49 SER B C 1
ATOM 1893 O O . SER B 1 49 ? 6.559 15.281 -6.887 1 97.25 49 SER B O 1
ATOM 1895 N N . VAL B 1 50 ? 5.383 15.906 -5.145 1 96.88 50 VAL B N 1
ATOM 1896 C CA . VAL B 1 50 ? 6.469 16.719 -4.605 1 96.88 50 VAL B CA 1
ATOM 1897 C C . VAL B 1 50 ? 7.609 15.805 -4.145 1 96.88 50 VAL B C 1
ATOM 1899 O O . VAL B 1 50 ? 8.773 16.031 -4.496 1 96.88 50 VAL B O 1
ATOM 1902 N N . PHE B 1 51 ? 7.262 14.758 -3.398 1 96.56 51 PHE B N 1
ATOM 1903 C CA . PHE B 1 51 ? 8.289 13.805 -2.99 1 96.56 51 PHE B CA 1
ATOM 1904 C C . PHE B 1 51 ? 8.898 13.117 -4.203 1 96.56 51 PHE B C 1
ATOM 1906 O O . PHE B 1 51 ? 10.102 12.844 -4.23 1 96.56 51 PHE B O 1
ATOM 1913 N N . ALA B 1 52 ? 8.047 12.82 -5.215 1 96.56 52 ALA B N 1
ATOM 1914 C CA . ALA B 1 52 ? 8.57 12.203 -6.434 1 96.56 52 ALA B CA 1
ATOM 1915 C C . ALA B 1 52 ? 9.617 13.094 -7.094 1 96.56 52 ALA B C 1
ATOM 1917 O O . ALA B 1 52 ? 10.695 12.617 -7.469 1 96.56 52 ALA B O 1
ATOM 1918 N N . ALA B 1 53 ? 9.328 14.336 -7.207 1 94.25 53 ALA B N 1
ATOM 1919 C CA . ALA B 1 53 ? 10.25 15.289 -7.816 1 94.25 53 ALA B CA 1
ATOM 1920 C C . ALA B 1 53 ? 11.508 15.453 -6.965 1 94.25 53 ALA B C 1
ATOM 1922 O O . ALA B 1 53 ? 12.617 15.523 -7.496 1 94.25 53 ALA B O 1
ATOM 1923 N N . MET B 1 54 ? 11.352 15.484 -5.699 1 93.19 54 MET B N 1
ATOM 1924 C CA . MET B 1 54 ? 12.438 15.695 -4.746 1 93.19 54 MET B CA 1
ATOM 1925 C C . MET B 1 54 ? 13.414 14.531 -4.773 1 93.19 54 MET B C 1
ATOM 1927 O O . MET B 1 54 ? 14.633 14.727 -4.723 1 93.19 54 MET B O 1
ATOM 1931 N N . LEU B 1 55 ? 12.891 13.312 -4.918 1 94.44 55 LEU B N 1
ATOM 1932 C CA . LEU B 1 55 ? 13.703 12.117 -4.707 1 94.44 55 LEU B CA 1
ATOM 1933 C C . LEU B 1 55 ? 14.188 11.547 -6.035 1 94.44 55 LEU B C 1
ATOM 1935 O O . LEU B 1 55 ? 15.227 10.883 -6.09 1 94.44 55 LEU B O 1
ATOM 1939 N N . TYR B 1 56 ? 13.391 11.742 -7.129 1 91.75 56 TYR B N 1
ATOM 1940 C CA . TYR B 1 56 ? 13.719 11.094 -8.398 1 91.75 56 TYR B CA 1
ATOM 1941 C C . TYR B 1 56 ? 13.836 12.117 -9.516 1 91.75 56 TYR B C 1
ATOM 1943 O O . TYR B 1 56 ? 14.188 11.766 -10.648 1 91.75 56 TYR B O 1
ATOM 1951 N N . GLY B 1 57 ? 13.586 13.25 -9.273 1 86 57 GLY B N 1
ATOM 1952 C CA . GLY B 1 57 ? 13.633 14.273 -10.312 1 86 57 GLY B CA 1
ATOM 1953 C C . GLY B 1 57 ? 15.039 14.57 -10.789 1 86 57 GLY B C 1
ATOM 1954 O O . GLY B 1 57 ? 15.969 13.797 -10.539 1 86 57 GLY B O 1
ATOM 1955 N N . GLY B 1 58 ? 15.18 15.453 -11.719 1 76.06 58 GLY B N 1
ATOM 1956 C CA . GLY B 1 58 ? 16.406 15.797 -12.414 1 76.06 58 GLY B CA 1
ATOM 1957 C C . GLY B 1 58 ? 17.562 16.125 -11.477 1 76.06 58 GLY B C 1
ATOM 1958 O O . GLY B 1 58 ? 18.703 15.719 -11.719 1 76.06 58 GLY B O 1
ATOM 1959 N N . LEU B 1 59 ? 17.375 16.812 -10.445 1 73.44 59 LEU B N 1
ATOM 1960 C CA . LEU B 1 59 ? 18.406 17.094 -9.453 1 73.44 59 LEU B CA 1
ATOM 1961 C C . LEU B 1 59 ? 17.984 16.578 -8.078 1 73.44 59 LEU B C 1
ATOM 1963 O O . LEU B 1 59 ? 17.703 17.359 -7.172 1 73.44 59 LEU B O 1
ATOM 1967 N N . PRO B 1 60 ? 18.031 15.188 -8.133 1 68.62 60 PRO B N 1
ATOM 1968 C CA . PRO B 1 60 ? 17.562 14.617 -6.871 1 68.62 60 PRO B CA 1
ATOM 1969 C C . PRO B 1 60 ? 18.531 14.883 -5.715 1 68.62 60 PRO B C 1
ATOM 1971 O O . PRO B 1 60 ? 19.719 15.102 -5.934 1 68.62 60 PRO B O 1
ATOM 1974 N N . GLU B 1 61 ? 17.891 15.086 -4.516 1 67.38 61 GLU B N 1
ATOM 1975 C CA . GLU B 1 61 ? 18.703 15.25 -3.318 1 67.38 61 GLU B CA 1
ATOM 1976 C C . GLU B 1 61 ? 19.719 14.125 -3.18 1 67.38 61 GLU B C 1
ATOM 1978 O O . GLU B 1 61 ? 19.375 12.945 -3.291 1 67.38 61 GLU B O 1
ATOM 1983 N N . THR B 1 62 ? 20.891 14.422 -3.334 1 65.19 62 THR B N 1
ATOM 1984 C CA . THR B 1 62 ? 21.984 13.461 -3.318 1 65.19 62 THR B CA 1
ATOM 1985 C C . THR B 1 62 ? 22.359 13.102 -1.885 1 65.19 62 THR B C 1
ATOM 1987 O O . THR B 1 62 ? 23.016 12.078 -1.646 1 65.19 62 THR B O 1
ATOM 1990 N N . SER B 1 63 ? 21.906 14.055 -1.032 1 66.5 63 SER B N 1
ATOM 1991 C CA . SER B 1 63 ? 22.266 13.781 0.357 1 66.5 63 SER B CA 1
ATOM 1992 C C . SER B 1 63 ? 21.422 12.633 0.921 1 66.5 63 SER B C 1
ATOM 1994 O O . SER B 1 63 ? 20.281 12.422 0.49 1 66.5 63 SER B O 1
ATOM 1996 N N . ASP B 1 64 ? 22.031 11.852 1.774 1 74.75 64 ASP B N 1
ATOM 1997 C CA . ASP B 1 64 ? 21.359 10.75 2.453 1 74.75 64 ASP B CA 1
ATOM 1998 C C . ASP B 1 64 ? 20.297 11.273 3.422 1 74.75 64 ASP B C 1
ATOM 2000 O O . ASP B 1 64 ? 19.375 10.547 3.791 1 74.75 64 ASP B O 1
ATOM 2004 N N . VAL B 1 65 ? 20.453 12.57 3.713 1 92 65 VAL B N 1
ATOM 2005 C CA . VAL B 1 65 ? 19.547 13.117 4.711 1 92 65 VAL B CA 1
ATOM 2006 C C . VAL B 1 65 ? 18.906 14.391 4.176 1 92 65 VAL B C 1
ATOM 2008 O O . VAL B 1 65 ? 19.594 15.312 3.736 1 92 65 VAL B O 1
ATOM 2011 N N . ILE B 1 66 ? 17.672 14.516 4.098 1 95.12 66 ILE B N 1
ATOM 2012 C CA . ILE B 1 66 ? 16.906 15.656 3.596 1 95.12 66 ILE B CA 1
ATOM 2013 C C . ILE B 1 66 ? 16.375 16.484 4.766 1 95.12 66 ILE B C 1
ATOM 2015 O O . ILE B 1 66 ? 15.742 15.938 5.676 1 95.12 66 ILE B O 1
ATOM 2019 N N . ALA B 1 67 ? 16.547 17.781 4.738 1 95.62 67 ALA B N 1
ATOM 2020 C CA . ALA B 1 67 ? 16.125 18.656 5.824 1 95.62 67 ALA B CA 1
ATOM 2021 C C . ALA B 1 67 ? 14.672 19.078 5.672 1 95.62 67 ALA B C 1
ATOM 2023 O O . ALA B 1 67 ? 14.227 19.438 4.574 1 95.62 67 ALA B O 1
ATOM 2024 N N . VAL B 1 68 ? 13.93 18.969 6.719 1 97.25 68 VAL B N 1
ATOM 2025 C CA . VAL B 1 68 ? 12.555 19.438 6.84 1 97.25 68 VAL B CA 1
ATOM 2026 C C . VAL B 1 68 ? 12.398 20.219 8.141 1 97.25 68 VAL B C 1
ATOM 2028 O O . VAL B 1 68 ? 11.703 19.766 9.062 1 97.25 68 VAL B O 1
ATOM 2031 N N . PRO B 1 69 ? 12.938 21.422 8.188 1 97.31 69 PRO B N 1
ATOM 2032 C CA . PRO B 1 69 ? 13 22.156 9.445 1 97.31 69 PRO B CA 1
ATOM 2033 C C . PRO B 1 69 ? 11.648 22.766 9.852 1 97.31 69 PRO B C 1
ATOM 2035 O O . PRO B 1 69 ? 11.438 23.094 11.023 1 97.31 69 PRO B O 1
ATOM 2038 N N . ASP B 1 70 ? 10.781 22.922 8.922 1 97.56 70 ASP B N 1
ATOM 2039 C CA . ASP B 1 70 ? 9.57 23.719 9.148 1 97.56 70 ASP B CA 1
ATOM 2040 C C . ASP B 1 70 ? 8.406 22.812 9.578 1 97.56 70 ASP B C 1
ATOM 2042 O O . ASP B 1 70 ? 7.301 23.297 9.828 1 97.56 70 ASP B O 1
ATOM 2046 N N . ILE B 1 71 ? 8.609 21.547 9.648 1 98.38 71 ILE B N 1
ATOM 2047 C CA . ILE B 1 71 ? 7.586 20.609 10.094 1 98.38 71 ILE B CA 1
ATOM 2048 C C . ILE B 1 71 ? 8.094 19.812 11.297 1 98.38 71 ILE B C 1
ATOM 2050 O O . ILE B 1 71 ? 9.164 19.203 11.234 1 98.38 71 ILE B O 1
ATOM 2054 N N . GLU B 1 72 ? 7.363 19.812 12.359 1 98.38 72 GLU B N 1
ATOM 2055 C CA . GLU B 1 72 ? 7.773 19.125 13.578 1 98.38 72 GLU B CA 1
ATOM 2056 C C . GLU B 1 72 ? 7.562 17.609 13.453 1 98.38 72 GLU B C 1
ATOM 2058 O O . GLU B 1 72 ? 6.73 17.156 12.664 1 98.38 72 GLU B O 1
ATOM 2063 N N . PRO B 1 73 ? 8.25 16.828 14.289 1 98.38 73 PRO B N 1
ATOM 2064 C CA . PRO B 1 73 ? 8.258 15.359 14.148 1 98.38 73 PRO B CA 1
ATOM 2065 C C . PRO B 1 73 ? 6.863 14.75 14.289 1 98.38 73 PRO B C 1
ATOM 2067 O O . PRO B 1 73 ? 6.527 13.797 13.586 1 98.38 73 PRO B O 1
ATOM 2070 N N . ASP B 1 74 ? 6.082 15.234 15.195 1 98.25 74 ASP B N 1
ATOM 2071 C CA . ASP B 1 74 ? 4.75 14.664 15.398 1 98.25 74 ASP B CA 1
ATOM 2072 C C . ASP B 1 74 ? 3.885 14.852 14.148 1 98.25 74 ASP B C 1
ATOM 2074 O O . ASP B 1 74 ? 3.168 13.938 13.742 1 98.25 74 ASP B O 1
ATOM 2078 N N . VAL B 1 75 ? 3.959 15.961 13.477 1 98.75 75 VAL B N 1
ATOM 2079 C CA . VAL B 1 75 ? 3.205 16.266 12.258 1 98.75 75 VAL B CA 1
ATOM 2080 C C . VAL B 1 75 ? 3.754 15.438 11.094 1 98.75 75 VAL B C 1
ATOM 2082 O O . VAL B 1 75 ? 2.988 14.883 10.305 1 98.75 75 VAL B O 1
ATOM 2085 N N . PHE B 1 76 ? 5.082 15.352 11.039 1 98.81 76 PHE B N 1
ATOM 2086 C CA . PHE B 1 76 ? 5.688 14.562 9.977 1 98.81 76 PHE B CA 1
ATOM 2087 C C . PHE B 1 76 ? 5.316 13.086 10.109 1 98.81 76 PHE B C 1
ATOM 2089 O O . PHE B 1 76 ? 5.121 12.398 9.109 1 98.81 76 PHE B O 1
ATOM 2096 N N . ASP B 1 77 ? 5.219 12.688 11.344 1 98.69 77 ASP B N 1
ATOM 2097 C CA . ASP B 1 77 ? 4.785 11.312 11.594 1 98.69 77 ASP B CA 1
ATOM 2098 C C . ASP B 1 77 ? 3.373 11.078 11.07 1 98.69 77 ASP B C 1
ATOM 2100 O O . ASP B 1 77 ? 3.094 10.039 10.461 1 98.69 77 ASP B O 1
ATOM 2104 N N . ILE B 1 78 ? 2.445 12.008 11.305 1 98.88 78 ILE B N 1
ATOM 2105 C CA . ILE B 1 78 ? 1.085 11.898 10.789 1 98.88 78 ILE B CA 1
ATOM 2106 C C . ILE B 1 78 ? 1.12 11.805 9.266 1 98.88 78 ILE B C 1
ATOM 2108 O O . ILE B 1 78 ? 0.417 10.984 8.672 1 98.88 78 ILE B O 1
ATOM 2112 N N . LEU B 1 79 ? 1.959 12.625 8.672 1 98.88 79 LEU B N 1
ATOM 2113 C CA . LEU B 1 79 ? 2.117 12.633 7.223 1 98.88 79 LEU B CA 1
ATOM 2114 C C . LEU B 1 79 ? 2.588 11.266 6.723 1 98.88 79 LEU B C 1
ATOM 2116 O O . LEU B 1 79 ? 2 10.711 5.797 1 98.88 79 LEU B O 1
ATOM 2120 N N . LEU B 1 80 ? 3.611 10.711 7.359 1 98.88 80 LEU B N 1
ATOM 2121 C CA . LEU B 1 80 ? 4.148 9.414 6.957 1 98.88 80 LEU B CA 1
ATOM 2122 C C . LEU B 1 80 ? 3.104 8.32 7.137 1 98.88 80 LEU B C 1
ATOM 2124 O O . LEU B 1 80 ? 2.916 7.484 6.246 1 98.88 80 LEU B O 1
ATOM 2128 N N . ARG B 1 81 ? 2.453 8.359 8.25 1 98.88 81 ARG B N 1
ATOM 2129 C CA . ARG B 1 81 ? 1.444 7.336 8.5 1 98.88 81 ARG B CA 1
ATOM 2130 C C . ARG B 1 81 ? 0.346 7.375 7.445 1 98.88 81 ARG B C 1
ATOM 2132 O O . ARG B 1 81 ? -0.157 6.328 7.027 1 98.88 81 ARG B O 1
ATOM 2139 N N . PHE B 1 82 ? -0.009 8.508 7.023 1 98.88 82 PHE B N 1
ATOM 2140 C CA . PHE B 1 82 ? -1.019 8.617 5.977 1 98.88 82 PHE B CA 1
ATOM 2141 C C . PHE B 1 82 ? -0.486 8.086 4.652 1 98.88 82 PHE B C 1
ATOM 2143 O O . PHE B 1 82 ? -1.192 7.379 3.932 1 98.88 82 PHE B O 1
ATOM 2150 N N . LEU B 1 83 ? 0.7 8.445 4.355 1 98.81 83 LEU B N 1
ATOM 2151 C CA . LEU B 1 83 ? 1.285 8.016 3.092 1 98.81 83 LEU B CA 1
ATOM 2152 C C . LEU B 1 83 ? 1.451 6.496 3.066 1 98.81 83 LEU B C 1
ATOM 2154 O O . LEU B 1 83 ? 1.278 5.867 2.02 1 98.81 83 LEU B O 1
ATOM 2158 N N . TYR B 1 84 ? 1.751 5.891 4.18 1 98.81 84 TYR B N 1
ATOM 2159 C CA . TYR B 1 84 ? 2.1 4.477 4.242 1 98.81 84 TYR B CA 1
ATOM 2160 C C . TYR B 1 84 ? 0.848 3.607 4.301 1 98.81 84 TYR B C 1
ATOM 2162 O O . TYR B 1 84 ? 0.814 2.516 3.73 1 98.81 84 TYR B O 1
ATOM 2170 N N . TYR B 1 85 ? -0.102 4.059 5.055 1 98.56 85 TYR B N 1
ATOM 2171 C CA . TYR B 1 85 ? -1.23 3.15 5.234 1 98.56 85 TYR B CA 1
ATOM 2172 C C . TYR B 1 85 ? -2.52 3.928 5.477 1 98.56 85 TYR B C 1
ATOM 2174 O O . TYR B 1 85 ? -3.451 3.416 6.105 1 98.56 85 TYR B O 1
ATOM 2182 N N . GLU B 1 86 ? -2.561 5.191 5.129 1 98.38 86 GLU B N 1
ATOM 2183 C CA . GLU B 1 86 ? -3.746 6.039 5.016 1 98.38 86 GLU B CA 1
ATOM 2184 C C . GLU B 1 86 ? -4.395 6.258 6.379 1 98.38 86 GLU B C 1
ATOM 2186 O O . GLU B 1 86 ? -5.621 6.262 6.496 1 98.38 86 GLU B O 1
ATOM 2191 N N . TYR B 1 87 ? -3.568 6.336 7.367 1 98.12 87 TYR B N 1
ATOM 2192 C CA . TYR B 1 87 ? -3.994 6.695 8.711 1 98.12 87 TYR B CA 1
ATOM 2193 C C . TYR B 1 87 ? -3.672 8.156 9.016 1 98.12 87 TYR B C 1
ATOM 2195 O O . TYR B 1 87 ? -2.566 8.477 9.461 1 98.12 87 TYR B O 1
ATOM 2203 N N . GLY B 1 88 ? -4.617 9.055 8.781 1 97.19 88 GLY B N 1
ATOM 2204 C CA . GLY B 1 88 ? -4.418 10.484 8.898 1 97.19 88 GLY B CA 1
ATOM 2205 C C . GLY B 1 88 ? -5.145 11.094 10.086 1 97.19 88 GLY B C 1
ATOM 2206 O O . GLY B 1 88 ? -5.82 12.117 9.953 1 97.19 88 GLY B O 1
ATOM 2207 N N . GLU B 1 89 ? -4.992 10.492 11.258 1 97.38 89 GLU B N 1
ATOM 2208 C CA . GLU B 1 89 ? -5.695 11 12.43 1 97.38 89 GLU B CA 1
ATOM 2209 C C . GLU B 1 89 ? -5.051 12.281 12.953 1 97.38 89 GLU B C 1
ATOM 2211 O O . GLU B 1 89 ? -3.854 12.305 13.25 1 97.38 89 GLU B O 1
ATOM 2216 N N . VAL B 1 90 ? -5.852 13.305 13 1 98.56 90 VAL B N 1
ATOM 2217 C CA . VAL B 1 90 ? -5.406 14.602 13.5 1 98.56 90 VAL B CA 1
ATOM 2218 C C . VAL B 1 90 ? -6.219 14.992 14.734 1 98.56 90 VAL B C 1
ATOM 2220 O O . VAL B 1 90 ? -7.219 14.344 15.055 1 98.56 90 VAL B O 1
ATOM 2223 N N . ASN B 1 91 ? -5.707 15.945 15.477 1 98.25 91 ASN B N 1
ATOM 2224 C CA . ASN B 1 91 ? -6.402 16.531 16.625 1 98.25 91 ASN B CA 1
ATOM 2225 C C . ASN B 1 91 ? -6.266 18.047 16.641 1 98.25 91 ASN B C 1
ATOM 2227 O O . ASN B 1 91 ? -5.738 18.641 15.703 1 98.25 91 ASN B O 1
ATOM 2231 N N . ASN B 1 92 ? -6.707 18.672 17.766 1 96.69 92 ASN B N 1
ATOM 22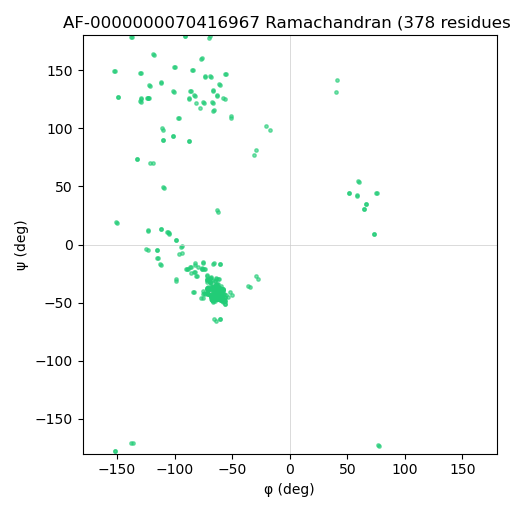32 C CA . ASN B 1 92 ? -6.742 20.125 17.844 1 96.69 92 ASN B CA 1
ATOM 2233 C C . ASN B 1 92 ? -5.34 20.734 17.766 1 96.69 92 ASN B C 1
ATOM 2235 O O . ASN B 1 92 ? -5.156 21.828 17.234 1 96.69 92 ASN B O 1
ATOM 2239 N N . THR B 1 93 ? -4.391 20.047 18.203 1 97.12 93 THR B N 1
ATOM 2240 C CA . THR B 1 93 ? -3.041 20.578 18.297 1 97.12 93 THR B CA 1
ATOM 2241 C C . THR B 1 93 ? -2.266 20.344 17.016 1 97.12 93 THR B C 1
ATOM 2243 O O . THR B 1 93 ? -1.343 21.109 16.688 1 97.12 93 THR B O 1
ATOM 2246 N N . THR B 1 94 ? -2.734 19.328 16.203 1 98.38 94 THR B N 1
ATOM 2247 C CA . THR B 1 94 ? -1.89 18.953 15.078 1 98.38 94 THR B CA 1
ATOM 2248 C C . THR B 1 94 ? -2.553 19.328 13.758 1 98.38 94 THR B C 1
ATOM 2250 O O . THR B 1 94 ? -1.892 19.375 12.719 1 98.38 94 THR B O 1
ATOM 2253 N N . VAL B 1 95 ? -3.814 19.594 13.734 1 98.56 95 VAL B N 1
ATOM 2254 C CA . VAL B 1 95 ? -4.578 19.688 12.492 1 98.56 95 VAL B CA 1
ATOM 2255 C C . VAL B 1 95 ? -4.055 20.844 11.641 1 98.56 95 VAL B C 1
ATOM 2257 O O . VAL B 1 95 ? -3.898 20.703 10.43 1 98.56 95 VAL B O 1
ATOM 2260 N N . PHE B 1 96 ? -3.725 21.953 12.172 1 97.19 96 PHE B N 1
ATOM 2261 C CA . PHE B 1 96 ? -3.285 23.109 11.398 1 97.19 96 PHE B CA 1
ATOM 2262 C C . PHE B 1 96 ? -1.932 22.844 10.75 1 97.19 96 PHE B C 1
ATOM 2264 O O . PHE B 1 96 ? -1.753 23.094 9.555 1 97.19 96 PHE B O 1
ATOM 2271 N N . ASN B 1 97 ? -1.047 22.344 11.516 1 98.12 97 ASN B N 1
ATOM 2272 C CA . ASN B 1 97 ? 0.282 22.047 11 1 98.12 97 ASN B CA 1
ATOM 2273 C C . ASN B 1 97 ? 0.247 20.875 10.008 1 98.12 97 ASN B C 1
ATOM 2275 O O . ASN B 1 97 ? 1.032 20.844 9.062 1 98.12 97 ASN B O 1
ATOM 2279 N N . THR B 1 98 ? -0.639 19.938 10.203 1 98.75 98 THR B N 1
ATOM 2280 C CA . THR B 1 98 ? -0.785 18.828 9.266 1 98.75 98 THR B CA 1
ATOM 2281 C C . THR B 1 98 ? -1.357 19.312 7.938 1 98.75 98 THR B C 1
ATOM 2283 O O . THR B 1 98 ? -0.956 18.828 6.875 1 98.75 98 THR B O 1
ATOM 2286 N N . LEU B 1 99 ? -2.307 20.266 8.039 1 98.56 99 LEU B N 1
ATOM 2287 C CA . LEU B 1 99 ? -2.814 20.859 6.812 1 98.56 99 LEU B CA 1
ATOM 2288 C C . LEU B 1 99 ? -1.689 21.531 6.031 1 98.56 99 LEU B C 1
ATOM 2290 O O . LEU B 1 99 ? -1.582 21.359 4.816 1 98.56 99 LEU B O 1
ATOM 2294 N N . TYR B 1 100 ? -0.898 22.25 6.75 1 97.75 100 TYR B N 1
ATOM 2295 C CA . TYR B 1 100 ? 0.256 22.891 6.121 1 97.75 100 TYR B CA 1
ATOM 2296 C C . TYR B 1 100 ? 1.137 21.844 5.43 1 97.75 100 TYR B C 1
ATOM 2298 O O . TYR B 1 100 ? 1.506 22.016 4.266 1 97.75 100 TYR B O 1
ATOM 2306 N N . ALA B 1 101 ? 1.476 20.797 6.062 1 98.62 101 ALA B N 1
ATOM 2307 C CA . ALA B 1 101 ? 2.334 19.75 5.523 1 98.62 101 ALA B CA 1
ATOM 2308 C C . ALA B 1 101 ? 1.691 19.078 4.309 1 98.62 101 ALA B C 1
ATOM 2310 O O . ALA B 1 101 ? 2.363 18.828 3.309 1 98.62 101 ALA B O 1
ATOM 2311 N N . SER B 1 102 ? 0.389 18.75 4.457 1 98.38 102 SER B N 1
ATOM 2312 C CA . SER B 1 102 ? -0.315 18.109 3.359 1 98.38 102 SER B CA 1
ATOM 2313 C C . SER B 1 102 ? -0.313 18.969 2.107 1 98.38 102 SER B C 1
ATOM 2315 O O . SER B 1 102 ? -0.174 18.469 0.992 1 98.38 102 SER B O 1
ATOM 2317 N N . GLU B 1 103 ? -0.469 20.281 2.303 1 96.88 103 GLU B N 1
ATOM 2318 C CA . GLU B 1 103 ? -0.417 21.219 1.182 1 96.88 103 GLU B CA 1
ATOM 2319 C C . GLU B 1 103 ? 1.002 21.344 0.634 1 96.88 103 GLU B C 1
ATOM 2321 O O . GLU B 1 103 ? 1.209 21.312 -0.581 1 96.88 103 GLU B O 1
ATOM 2326 N N . LYS B 1 104 ? 1.911 21.422 1.465 1 97.44 104 LYS B N 1
ATOM 2327 C CA . LYS B 1 104 ? 3.312 21.562 1.082 1 97.44 104 LYS B CA 1
ATOM 2328 C C . LYS B 1 104 ? 3.77 20.406 0.214 1 97.44 104 LYS B C 1
ATOM 2330 O O . LYS B 1 104 ? 4.508 20.594 -0.754 1 97.44 104 LYS B O 1
ATOM 2335 N N . TYR B 1 105 ? 3.318 19.234 0.558 1 97.75 105 TYR B N 1
ATOM 2336 C CA . TYR B 1 105 ? 3.789 18.062 -0.148 1 97.75 105 TYR B CA 1
ATOM 2337 C C . TYR B 1 105 ? 2.713 17.516 -1.08 1 97.75 105 TYR B C 1
ATOM 2339 O O . TYR B 1 105 ? 2.816 16.391 -1.566 1 97.75 105 TYR B O 1
ATOM 2347 N N . SER B 1 106 ? 1.688 18.25 -1.259 1 96.88 106 SER B N 1
ATOM 2348 C CA . SER B 1 106 ? 0.648 17.984 -2.246 1 96.88 106 SER B CA 1
ATOM 2349 C C . SER B 1 106 ? -0.017 16.641 -1.988 1 96.88 106 SER B C 1
ATOM 2351 O O . SER B 1 106 ? -0.114 15.805 -2.893 1 96.88 106 SER B O 1
ATOM 2353 N N . ILE B 1 107 ? -0.494 16.453 -0.805 1 97.75 107 ILE B N 1
ATOM 2354 C CA . ILE B 1 107 ? -1.243 15.25 -0.43 1 97.75 107 ILE B CA 1
ATOM 2355 C C . ILE B 1 107 ? -2.713 15.609 -0.217 1 97.75 107 ILE B C 1
ATOM 2357 O O . ILE B 1 107 ? -3.145 15.836 0.916 1 97.75 107 ILE B O 1
ATOM 2361 N N . LYS B 1 108 ? -3.449 15.531 -1.224 1 96.62 108 LYS B N 1
ATOM 2362 C CA . LYS B 1 108 ? -4.797 16.078 -1.277 1 96.62 108 LYS B CA 1
ATOM 2363 C C . LYS B 1 108 ? -5.727 15.367 -0.302 1 96.62 108 LYS B C 1
ATOM 2365 O O . LYS B 1 108 ? -6.523 16.016 0.389 1 96.62 108 LYS B O 1
ATOM 2370 N N . ASN B 1 109 ? -5.656 14.047 -0.254 1 97.81 109 ASN B N 1
ATOM 2371 C CA . ASN B 1 109 ? -6.566 13.305 0.61 1 97.81 109 ASN B CA 1
ATOM 2372 C C . ASN B 1 109 ? -6.32 13.609 2.084 1 97.81 109 ASN B C 1
ATOM 2374 O O . ASN B 1 109 ? -7.25 13.609 2.891 1 97.81 109 ASN B O 1
ATOM 2378 N N . LEU B 1 110 ? -5.109 13.891 2.424 1 98.31 110 LEU B N 1
ATOM 2379 C CA . LEU B 1 110 ? -4.82 14.305 3.793 1 98.31 110 LEU B CA 1
ATOM 2380 C C . LEU B 1 110 ? -5.355 15.711 4.059 1 98.31 110 LEU B C 1
ATOM 2382 O O . LEU B 1 110 ? -5.84 15.992 5.16 1 98.31 110 LEU B O 1
ATOM 2386 N N . THR B 1 111 ? -5.266 16.594 3.051 1 97.56 111 THR B N 1
ATOM 2387 C CA . THR B 1 111 ? -5.867 17.922 3.139 1 97.56 111 THR B CA 1
ATOM 2388 C C . THR B 1 111 ? -7.363 17.812 3.416 1 97.56 111 THR B C 1
ATOM 2390 O O . THR B 1 111 ? -7.891 18.516 4.281 1 97.56 111 THR B O 1
ATOM 2393 N N . ILE B 1 112 ? -7.98 16.938 2.773 1 97.44 112 ILE B N 1
ATOM 2394 C CA . ILE B 1 112 ? -9.422 16.75 2.926 1 97.44 112 ILE B CA 1
ATOM 2395 C C . ILE B 1 112 ? -9.734 16.297 4.348 1 97.44 112 ILE B C 1
ATOM 2397 O O . ILE B 1 112 ? -10.688 16.766 4.965 1 97.44 112 ILE B O 1
ATOM 2401 N N . ILE B 1 113 ? -8.961 15.391 4.836 1 98.38 113 ILE B N 1
ATOM 2402 C CA . ILE B 1 113 ? -9.141 14.906 6.199 1 98.38 113 ILE B CA 1
ATOM 2403 C C . ILE B 1 113 ? -9.008 16.062 7.18 1 98.38 113 ILE B C 1
ATOM 2405 O O . ILE B 1 113 ? -9.836 16.219 8.078 1 98.38 113 ILE B O 1
ATOM 2409 N N . CYS B 1 114 ? -8.008 16.875 7.027 1 98.56 114 CYS B N 1
ATOM 2410 C CA . CYS B 1 114 ? -7.789 18.016 7.898 1 98.56 114 CYS B CA 1
ATOM 2411 C C . CYS B 1 114 ? -8.945 19 7.809 1 98.56 114 CYS B C 1
ATOM 2413 O O . CYS B 1 114 ? -9.422 19.5 8.828 1 98.56 114 CYS B O 1
ATOM 2415 N N . GLN B 1 115 ? -9.391 19.266 6.605 1 97.81 115 GLN B N 1
ATOM 2416 C CA . GLN B 1 115 ? -10.508 20.172 6.398 1 97.81 115 GLN B CA 1
ATOM 2417 C C . GLN B 1 115 ? -11.758 19.672 7.133 1 97.81 115 GLN B C 1
ATOM 2419 O O . GLN B 1 115 ? -12.438 20.453 7.805 1 97.81 115 GLN B O 1
ATOM 2424 N N . SER B 1 116 ? -12.023 18.469 6.945 1 98 116 SER B N 1
ATOM 2425 C CA . SER B 1 116 ? -13.188 17.875 7.598 1 98 116 SER B CA 1
ATOM 2426 C C . SER B 1 116 ? -13.094 18 9.117 1 98 116 SER B C 1
ATOM 2428 O O . SER B 1 116 ? -14.086 18.328 9.773 1 98 116 SER B O 1
ATOM 2430 N N . TYR B 1 117 ? -11.969 17.703 9.633 1 98.5 117 TYR B N 1
ATOM 2431 C CA . TYR B 1 117 ? -11.781 17.844 11.07 1 98.5 117 TYR B CA 1
ATOM 2432 C C . TYR B 1 117 ? -11.961 19.281 11.516 1 98.5 117 TYR B C 1
ATOM 2434 O O . TYR B 1 117 ? -12.641 19.562 12.508 1 98.5 117 TYR B O 1
ATOM 2442 N N . MET B 1 118 ? -11.367 20.234 10.812 1 98 118 MET B N 1
ATOM 2443 C CA . MET B 1 118 ? -11.445 21.656 11.148 1 98 118 MET B CA 1
ATOM 2444 C C . MET B 1 118 ? -12.891 22.141 11.125 1 98 118 MET B C 1
ATOM 2446 O O . MET B 1 118 ? -13.289 22.969 11.945 1 98 118 MET B O 1
ATOM 2450 N N . GLU B 1 119 ? -13.578 21.625 10.172 1 97.5 119 GLU B N 1
ATOM 2451 C CA . GLU B 1 119 ? -15 21.938 10.102 1 97.5 119 GLU B CA 1
ATOM 2452 C C . GLU B 1 119 ? -15.719 21.531 11.391 1 97.5 119 GLU B C 1
ATOM 2454 O O . GLU B 1 119 ? -16.609 22.25 11.859 1 97.5 119 GLU B O 1
ATOM 2459 N N . SER B 1 120 ? -15.352 20.453 11.93 1 97.56 120 SER B N 1
ATOM 2460 C CA . SER B 1 120 ? -16.031 19.875 13.094 1 97.56 120 SER B CA 1
ATOM 2461 C C . SER B 1 120 ? -15.672 20.641 14.367 1 97.56 120 SER B C 1
ATOM 2463 O O . SER B 1 120 ? -16.359 20.5 15.391 1 97.56 120 SER B O 1
ATOM 2465 N N . ILE B 1 121 ? -14.633 21.422 14.305 1 96.44 121 ILE B N 1
ATOM 2466 C CA . ILE B 1 121 ? -14.188 22.047 15.555 1 96.44 121 ILE B CA 1
ATOM 2467 C C . ILE B 1 121 ? -14.445 23.562 15.492 1 96.44 121 ILE B C 1
ATOM 2469 O O . ILE B 1 121 ? -13.898 24.312 16.297 1 96.44 121 ILE B O 1
ATOM 2473 N N . ILE B 1 122 ? -15.211 23.969 14.555 1 94.44 122 ILE B N 1
ATOM 2474 C CA . ILE B 1 122 ? -15.531 25.391 14.469 1 94.44 122 ILE B CA 1
ATOM 2475 C C . ILE B 1 122 ? -16.375 25.797 15.672 1 94.44 122 ILE B C 1
ATOM 2477 O O . ILE B 1 122 ? -17.484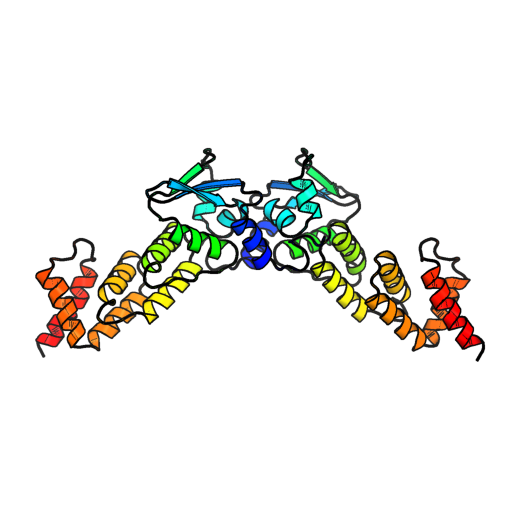 25.281 15.875 1 94.44 122 ILE B O 1
ATOM 2481 N N . THR B 1 123 ? -15.891 26.594 16.469 1 91.69 123 THR B N 1
ATOM 2482 C CA . THR B 1 123 ? -16.531 27.25 17.609 1 91.69 123 THR B CA 1
ATOM 2483 C C . THR B 1 123 ? -16.141 28.719 17.672 1 91.69 123 THR B C 1
ATOM 2485 O O . THR B 1 123 ? -15.344 29.203 16.859 1 91.69 123 THR B O 1
ATOM 2488 N N . GLU B 1 124 ? -16.656 29.422 18.625 1 85.31 124 GLU B N 1
ATOM 2489 C CA . GLU B 1 124 ? -16.328 30.828 18.797 1 85.31 124 GLU B CA 1
ATOM 2490 C C . GLU B 1 124 ? -14.836 31.016 19.078 1 85.31 124 GLU B C 1
ATOM 2492 O O . GLU B 1 124 ? -14.242 32 18.656 1 85.31 124 GLU B O 1
ATOM 2497 N N . GLU B 1 125 ? -14.289 30.016 19.688 1 86.44 125 GLU B N 1
ATOM 2498 C CA . GLU B 1 125 ? -12.891 30.109 20.094 1 86.44 125 GLU B CA 1
ATOM 2499 C C . GLU B 1 125 ? -11.953 29.766 18.938 1 86.44 125 GLU B C 1
ATOM 2501 O O . GLU B 1 125 ? -10.836 30.266 18.875 1 86.44 125 GLU B O 1
ATOM 2506 N N . THR B 1 126 ? -12.484 28.984 17.953 1 91 126 THR B N 1
ATOM 2507 C CA . THR B 1 126 ? -11.562 28.438 16.969 1 91 126 THR B CA 1
ATOM 2508 C C . THR B 1 126 ? -11.836 29.031 15.586 1 91 126 THR B C 1
ATOM 2510 O O . THR B 1 126 ? -11.016 28.906 14.68 1 91 126 THR B O 1
ATOM 2513 N N . VAL B 1 127 ? -12.898 29.688 15.406 1 89.75 127 VAL B N 1
ATOM 2514 C CA . VAL B 1 127 ? -13.406 30.078 14.094 1 89.75 127 VAL B CA 1
ATOM 2515 C C . VAL B 1 127 ? -12.398 31 13.398 1 89.75 127 VAL B C 1
ATOM 2517 O O . VAL B 1 127 ? -12.188 30.891 12.188 1 89.75 127 VAL B O 1
ATOM 2520 N N . CYS B 1 128 ? -11.742 31.859 14.086 1 84.19 128 CYS B N 1
ATOM 2521 C CA . CYS B 1 128 ? -10.797 32.781 13.477 1 84.19 128 CYS B CA 1
ATOM 2522 C C . CYS B 1 128 ? -9.578 32.062 12.938 1 84.19 128 CYS B C 1
ATOM 2524 O O . CYS B 1 128 ? -9.141 32.312 11.812 1 84.19 128 CYS B O 1
ATOM 2526 N N . ASP B 1 129 ? -9.062 31.188 13.719 1 89.38 129 ASP B N 1
ATOM 2527 C CA . ASP B 1 129 ? -7.902 30.406 13.297 1 89.38 129 ASP B CA 1
ATOM 2528 C C . ASP B 1 129 ? -8.234 29.531 12.086 1 89.38 129 ASP B C 1
ATOM 2530 O O . ASP B 1 129 ? -7.438 29.438 11.148 1 89.38 129 ASP B O 1
ATOM 2534 N N . VAL B 1 130 ? -9.406 28.953 12.086 1 93.81 130 VAL B N 1
ATOM 2535 C CA . VAL B 1 130 ? -9.844 28.094 10.992 1 93.81 130 VAL B CA 1
ATOM 2536 C C . VAL B 1 130 ? -10.039 28.922 9.727 1 93.81 130 VAL B C 1
ATOM 2538 O O . VAL B 1 130 ? -9.602 28.531 8.648 1 93.81 130 VAL B O 1
ATOM 2541 N N . MET B 1 131 ? -10.68 30.016 9.914 1 89.19 131 MET B N 1
ATOM 2542 C CA . MET B 1 131 ? -10.945 30.875 8.773 1 89.19 131 MET B CA 1
ATOM 2543 C C . MET B 1 131 ? -9.641 31.375 8.148 1 89.19 131 MET B C 1
ATOM 2545 O O . MET B 1 131 ? -9.508 31.406 6.926 1 89.19 131 MET B O 1
ATOM 2549 N N . GLU B 1 132 ? -8.727 31.797 8.969 1 87.56 132 GLU B N 1
ATOM 2550 C CA . GLU B 1 132 ? -7.426 32.25 8.484 1 87.56 132 GLU B CA 1
ATOM 2551 C C . GLU B 1 132 ? -6.73 31.156 7.68 1 87.56 132 GLU B C 1
ATOM 2553 O O . GLU B 1 132 ? -6.219 31.406 6.59 1 87.56 132 GLU B O 1
ATOM 2558 N N . THR B 1 133 ? -6.715 30 8.227 1 92.31 133 THR B N 1
ATOM 2559 C CA . THR B 1 133 ? -6.102 28.859 7.562 1 92.31 133 THR B CA 1
ATOM 2560 C C . THR B 1 133 ? -6.785 28.578 6.223 1 92.31 133 THR B C 1
ATOM 2562 O O . THR B 1 133 ? -6.113 28.359 5.215 1 92.31 133 THR B O 1
ATOM 2565 N N . ALA B 1 134 ? -8.062 28.578 6.215 1 93 134 ALA B N 1
ATOM 2566 C CA . ALA B 1 134 ? -8.828 28.359 4.992 1 93 134 ALA B CA 1
ATOM 2567 C C . ALA B 1 134 ? -8.469 29.406 3.934 1 93 134 ALA B C 1
ATOM 2569 O O . ALA B 1 134 ? -8.344 29.078 2.752 1 93 134 ALA B O 1
ATOM 2570 N N . TRP B 1 135 ? -8.297 30.562 4.406 1 86.62 135 TRP B N 1
ATOM 2571 C CA . TRP B 1 135 ? -7.945 31.656 3.5 1 86.62 135 TRP B CA 1
ATOM 2572 C C . TRP B 1 135 ? -6.551 31.453 2.92 1 86.62 135 TRP B C 1
ATOM 2574 O O . TRP B 1 135 ? -6.355 31.547 1.704 1 86.62 135 TRP B O 1
ATOM 2584 N N . ILE B 1 136 ? -5.613 31.141 3.752 1 88.12 136 ILE B N 1
ATOM 2585 C CA . ILE B 1 136 ? -4.215 30.984 3.365 1 88.12 136 ILE B CA 1
ATOM 2586 C C . ILE B 1 136 ? -4.094 29.891 2.311 1 88.12 136 ILE B C 1
ATOM 2588 O O . ILE B 1 136 ? -3.369 30.047 1.325 1 88.12 136 ILE B O 1
ATOM 2592 N N . PHE B 1 137 ? -4.855 28.859 2.467 1 92.56 137 PHE B N 1
ATOM 2593 C CA . PHE B 1 137 ? -4.68 27.703 1.587 1 92.56 137 PHE B CA 1
ATOM 2594 C C . PHE B 1 137 ? -5.797 27.641 0.549 1 92.56 137 PHE B C 1
ATOM 2596 O O . PHE B 1 137 ? -5.953 26.641 -0.144 1 92.56 137 PHE B O 1
ATOM 2603 N N . SER B 1 138 ? -6.582 28.672 0.472 1 91.62 138 SER B N 1
ATOM 2604 C CA . SER B 1 138 ? -7.637 28.797 -0.527 1 91.62 138 SER B CA 1
ATOM 2605 C C . SER B 1 138 ? -8.641 27.656 -0.437 1 91.62 138 SER B C 1
ATOM 2607 O O . SER B 1 138 ? -9.016 27.078 -1.454 1 91.62 138 SER B O 1
ATOM 2609 N N . LEU B 1 139 ? -8.977 27.312 0.778 1 94.19 139 LEU B N 1
ATOM 2610 C CA . LEU B 1 139 ? -10.016 26.328 1.017 1 94.19 139 LEU B CA 1
ATOM 2611 C C . LEU B 1 139 ? -11.391 26.984 1.061 1 94.19 139 LEU B C 1
ATOM 2613 O O . LEU B 1 139 ? -11.914 27.266 2.141 1 94.19 139 LEU B O 1
ATOM 2617 N N . THR B 1 140 ? -12.016 27.094 -0.024 1 92.69 140 THR B N 1
ATOM 2618 C CA . THR B 1 140 ? -13.188 27.938 -0.222 1 92.69 140 THR B CA 1
ATOM 2619 C C . THR B 1 140 ? -14.367 27.422 0.6 1 92.69 140 THR B C 1
ATOM 2621 O O . THR B 1 140 ? -15.07 28.203 1.24 1 92.69 140 THR B O 1
ATOM 2624 N N . ASP B 1 141 ? -14.547 26.125 0.559 1 95.06 141 ASP B N 1
ATOM 2625 C CA . ASP B 1 141 ? -15.68 25.547 1.284 1 95.06 141 ASP B CA 1
ATOM 2626 C C . ASP B 1 141 ? -15.539 25.781 2.787 1 95.06 141 ASP B C 1
ATOM 2628 O O . ASP B 1 141 ? -16.5 26.172 3.455 1 95.06 141 ASP B O 1
ATOM 2632 N N . LEU B 1 142 ? -14.438 25.531 3.285 1 95.69 142 LEU B N 1
ATOM 2633 C CA . LEU B 1 142 ? -14.188 25.703 4.711 1 95.69 142 LEU B CA 1
ATOM 2634 C C . LEU B 1 142 ? 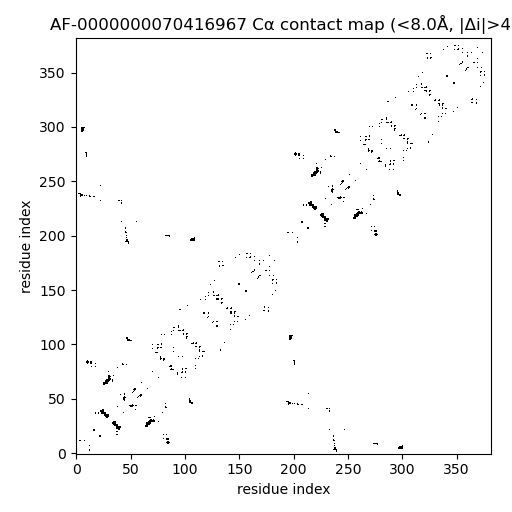-14.305 27.172 5.105 1 95.69 142 LEU B C 1
ATOM 2636 O O . LEU B 1 142 ? -14.859 27.5 6.16 1 95.69 142 LEU B O 1
ATOM 2640 N N . TYR B 1 143 ? -13.805 28 4.262 1 91.25 143 TYR B N 1
ATOM 2641 C CA . TYR B 1 143 ? -13.906 29.438 4.488 1 91.25 143 TYR B CA 1
ATOM 2642 C C . TYR B 1 143 ? -15.359 29.875 4.566 1 91.25 143 TYR B C 1
ATOM 2644 O O . TYR B 1 143 ? -15.75 30.609 5.484 1 91.25 143 TYR B O 1
ATOM 2652 N N . SER B 1 144 ? -16.141 29.375 3.689 1 92.31 144 SER B N 1
ATOM 2653 C CA . SER B 1 144 ? -17.547 29.703 3.643 1 92.31 144 SER B CA 1
ATOM 2654 C C . SER B 1 144 ? -18.281 29.234 4.895 1 92.31 144 SER B C 1
ATOM 2656 O O . SER B 1 144 ? -19.172 29.906 5.406 1 92.31 144 SER B O 1
ATOM 2658 N N . LYS B 1 145 ? -17.906 28.125 5.309 1 94.56 145 LYS B N 1
ATOM 2659 C CA . LYS B 1 145 ? -18.516 27.578 6.52 1 94.56 145 LYS B CA 1
ATOM 2660 C C . LYS B 1 145 ? -18.188 28.453 7.734 1 94.56 145 LYS B C 1
ATOM 2662 O O . LYS B 1 145 ? -19.031 28.641 8.609 1 94.56 145 LYS B O 1
ATOM 2667 N N . CYS B 1 146 ? -17.016 28.922 7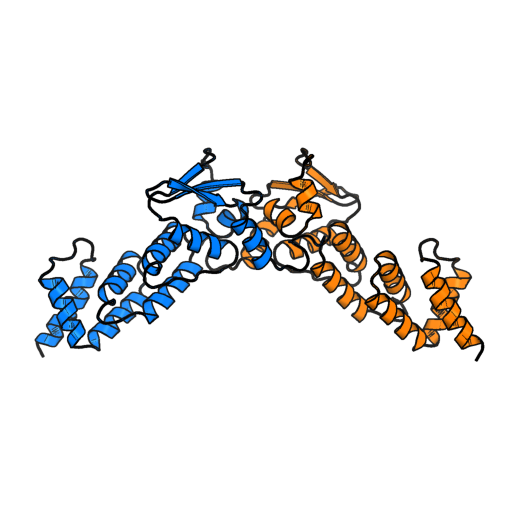.812 1 91.12 146 CYS B N 1
ATOM 2668 C CA . CYS B 1 146 ? -16.625 29.844 8.891 1 91.12 146 CYS B CA 1
ATOM 2669 C C . CYS B 1 146 ? -17.438 31.125 8.828 1 91.12 146 CYS B C 1
ATOM 2671 O O . CYS B 1 146 ? -17.922 31.609 9.859 1 91.12 146 CYS B O 1
ATOM 2673 N N . LEU B 1 147 ? -17.625 31.609 7.629 1 87.19 147 LEU B N 1
ATOM 2674 C CA . LEU B 1 147 ? -18.422 32.812 7.445 1 87.19 147 LEU B CA 1
ATOM 2675 C C . LEU B 1 147 ? -19.859 32.594 7.895 1 87.19 147 LEU B C 1
ATOM 2677 O O . LEU B 1 147 ? -20.453 33.438 8.57 1 87.19 147 LEU B O 1
ATOM 2681 N N . THR B 1 148 ? -20.359 31.5 7.535 1 90.25 148 THR B N 1
ATOM 2682 C CA . THR B 1 148 ? -21.734 31.156 7.918 1 90.25 148 THR B CA 1
ATOM 2683 C C . THR B 1 148 ? -21.859 31.062 9.438 1 90.25 148 THR B C 1
ATOM 2685 O O . THR B 1 148 ? -22.828 31.562 10.016 1 90.25 148 THR B O 1
ATOM 2688 N N . PHE B 1 149 ? -20.953 30.484 10.055 1 90.31 149 PHE B N 1
ATOM 2689 C CA . PHE B 1 149 ? -20.953 30.344 11.508 1 90.31 149 PHE B CA 1
ATOM 2690 C C . PHE B 1 149 ? -20.906 31.719 12.172 1 90.31 149 PHE B C 1
ATOM 2692 O O . PHE B 1 149 ? -21.672 31.984 13.109 1 90.31 149 PHE B O 1
ATOM 2699 N N . ILE B 1 150 ? -20.062 32.562 11.734 1 84.12 150 ILE B N 1
ATOM 2700 C CA . ILE B 1 150 ? -19.891 33.906 12.297 1 84.12 150 ILE B CA 1
ATOM 2701 C C . ILE B 1 150 ? -21.188 34.688 12.141 1 84.12 150 ILE B C 1
ATOM 2703 O O . ILE B 1 150 ? -21.594 35.406 13.062 1 84.12 150 ILE B O 1
ATOM 2707 N N . ASN B 1 151 ? -21.828 34.5 11.039 1 83.31 151 ASN B N 1
ATOM 2708 C CA . ASN B 1 151 ? -23.047 35.219 10.758 1 83.31 151 ASN B CA 1
ATOM 2709 C C . ASN B 1 151 ? -24.219 34.719 11.617 1 83.31 151 ASN B C 1
ATOM 2711 O O . ASN B 1 151 ? -25.125 35.5 11.93 1 83.31 151 ASN B O 1
ATOM 2715 N N . ARG B 1 152 ? -24.062 33.562 11.953 1 85.5 152 ARG B N 1
ATOM 2716 C CA . ARG B 1 152 ? -25.156 32.969 12.719 1 85.5 152 ARG B CA 1
ATOM 2717 C C . ARG B 1 152 ? -24.984 33.219 14.211 1 85.5 152 ARG B C 1
ATOM 2719 O O . ARG B 1 152 ? -25.969 33.188 14.969 1 85.5 152 ARG B O 1
ATOM 2726 N N . THR B 1 153 ? -23.828 33.5 14.633 1 78.62 153 THR B N 1
ATOM 2727 C CA . THR B 1 153 ? -23.547 33.688 16.047 1 78.62 153 THR B CA 1
ATOM 2728 C C . THR B 1 153 ? -23.219 35.156 16.344 1 78.62 153 THR B C 1
ATOM 2730 O O . THR B 1 153 ? -22.141 35.625 16 1 78.62 153 THR B O 1
ATOM 2733 N N . GLN B 1 154 ? -24.156 35.906 16.844 1 70.62 154 GLN B N 1
ATOM 2734 C CA . GLN B 1 154 ? -24.016 37.344 17.094 1 70.62 154 GLN B CA 1
ATOM 2735 C C . GLN B 1 154 ? -22.797 37.625 17.984 1 70.62 154 GLN B C 1
ATOM 2737 O O . GLN B 1 154 ? -22.047 38.562 17.734 1 70.62 154 GLN B O 1
ATOM 2742 N N . SER B 1 155 ? -22.625 36.812 19.031 1 70.75 155 SER B N 1
ATOM 2743 C CA . SER B 1 155 ? -21.5 37 19.953 1 70.75 155 SER B CA 1
ATOM 2744 C C . SER B 1 155 ? -20.172 36.812 19.219 1 70.75 155 SER B C 1
ATOM 2746 O O . SER B 1 155 ? -19.219 37.531 19.484 1 70.75 155 SER B O 1
ATOM 2748 N N . CYS B 1 156 ? -20.156 35.969 18.297 1 67.5 156 CYS B N 1
ATOM 2749 C CA . CYS B 1 156 ? -18.953 35.656 17.547 1 67.5 156 CYS B CA 1
ATOM 2750 C C . CYS B 1 156 ? -18.594 36.812 16.609 1 67.5 156 CYS B C 1
ATOM 2752 O O . CYS B 1 156 ? -17.422 37.188 16.469 1 67.5 156 CYS B O 1
ATOM 2754 N N . ALA B 1 157 ? -19.594 37.344 16.094 1 66 157 ALA B N 1
ATOM 2755 C CA . ALA B 1 157 ? -19.391 38.469 15.172 1 66 157 ALA B CA 1
ATOM 2756 C C . ALA B 1 157 ? -18.719 39.625 15.883 1 66 157 ALA B C 1
ATOM 2758 O O . ALA B 1 157 ? -17.812 40.25 15.336 1 66 157 ALA B O 1
ATOM 2759 N N . LYS B 1 158 ? -19.109 39.812 17.062 1 67.44 158 LYS B N 1
ATOM 2760 C CA . LYS B 1 158 ? -18.531 40.906 17.859 1 67.44 158 LYS B CA 1
ATOM 2761 C C . LYS B 1 158 ? -17.094 40.625 18.219 1 67.44 158 LYS B C 1
ATOM 2763 O O . LYS B 1 158 ? -16.234 41.5 18.141 1 67.44 158 LYS B O 1
ATOM 2768 N N . LYS B 1 159 ? -16.875 39.438 18.594 1 68.69 159 LYS B N 1
ATOM 2769 C CA . LYS B 1 159 ? -15.539 39 19.031 1 68.69 159 LYS B CA 1
ATOM 2770 C C . LYS B 1 159 ? -14.547 39.031 17.859 1 68.69 159 LYS B C 1
ATOM 2772 O O . LYS B 1 159 ? -13.422 39.531 18.016 1 68.69 159 LYS B O 1
ATOM 2777 N N . VAL B 1 160 ? -15.039 38.562 16.797 1 67.56 160 VAL B N 1
ATOM 2778 C CA . VAL B 1 160 ? -14.195 38.531 15.609 1 67.56 160 VAL B CA 1
ATOM 2779 C C . VAL B 1 160 ? -13.891 39.938 15.125 1 67.56 160 VAL B C 1
ATOM 2781 O O . VAL B 1 160 ? -12.758 40.25 14.742 1 67.56 160 VAL B O 1
ATOM 2784 N N . THR B 1 161 ? -14.875 40.812 15.258 1 63.12 161 THR B N 1
ATOM 2785 C CA . THR B 1 161 ? -14.711 42.219 14.891 1 63.12 161 THR B CA 1
ATOM 2786 C C . THR B 1 161 ? -13.727 42.906 15.836 1 63.12 161 THR B C 1
ATOM 2788 O O . THR B 1 161 ? -12.883 43.688 15.391 1 63.12 161 THR B O 1
ATOM 2791 N N . ALA B 1 162 ? -13.891 42.594 17.031 1 63.56 162 ALA B N 1
ATOM 2792 C CA . ALA B 1 162 ? -12.992 43.156 18.031 1 63.56 162 ALA B CA 1
ATOM 2793 C C . ALA B 1 162 ? -11.555 42.719 17.797 1 63.56 162 ALA B C 1
ATOM 2795 O O . ALA B 1 162 ? -10.617 43.5 17.953 1 63.56 162 ALA B O 1
ATOM 2796 N N . MET B 1 163 ? -11.469 41.5 17.453 1 63.19 163 MET B N 1
ATOM 2797 C CA . MET B 1 163 ? -10.148 40.938 17.156 1 63.19 163 MET B CA 1
ATOM 2798 C C . MET B 1 163 ? -9.555 41.594 15.906 1 63.19 163 MET B C 1
ATOM 2800 O O . MET B 1 163 ? -8.352 41.812 15.844 1 63.19 163 MET B O 1
ATOM 2804 N N . LEU B 1 164 ? -10.453 41.812 15.055 1 59.66 164 LEU B N 1
ATOM 2805 C CA . LEU B 1 164 ? -10.016 42.438 13.82 1 59.66 164 LEU B CA 1
ATOM 2806 C C . LEU B 1 164 ? -9.727 43.906 14.039 1 59.66 164 LEU B C 1
ATOM 2808 O O . LEU B 1 164 ? -8.82 44.469 13.422 1 59.66 164 LEU B O 1
ATOM 2812 N N . GLY B 1 165 ? -10.586 44.656 14.828 1 53 165 GLY B N 1
ATOM 2813 C CA . GLY B 1 165 ? -10.383 46.031 15.195 1 53 165 GLY B CA 1
ATOM 2814 C C . GLY B 1 165 ? -9.164 46.25 16.062 1 53 165 GLY B C 1
ATOM 2815 O 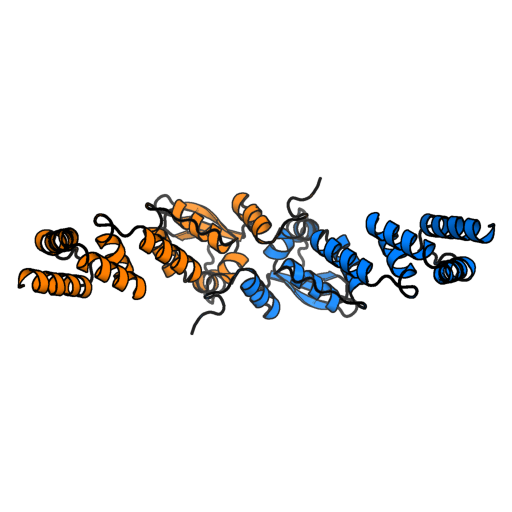O . GLY B 1 165 ? -8.422 47.219 15.875 1 53 165 GLY B O 1
ATOM 2816 N N . SER B 1 166 ? -9.219 45.688 17.281 1 48.34 166 SER B N 1
ATOM 2817 C CA . SER B 1 166 ? -8.141 45.906 18.25 1 48.34 166 SER B CA 1
ATOM 2818 C C . SER B 1 166 ? -6.812 45.375 17.703 1 48.34 166 SER B C 1
ATOM 2820 O O . SER B 1 166 ? -5.75 45.875 18.094 1 48.34 166 SER B O 1
ATOM 2822 N N . ALA B 1 167 ? -6.875 44.062 17.547 1 47.78 167 ALA B N 1
ATOM 2823 C CA . ALA B 1 167 ? -5.582 43.469 17.25 1 47.78 167 ALA B CA 1
ATOM 2824 C C . ALA B 1 167 ? -5.016 44 15.938 1 47.78 167 ALA B C 1
ATOM 2826 O O . ALA B 1 167 ? -3.881 43.688 15.57 1 47.78 167 ALA B O 1
ATOM 2827 N N . GLY B 1 168 ? -5.246 45.125 15.43 1 43.62 168 GLY B N 1
ATOM 2828 C CA . GLY B 1 168 ? -4.668 45.344 14.109 1 43.62 168 GLY B CA 1
ATOM 2829 C C . GLY B 1 168 ? -4.781 44.125 13.211 1 43.62 168 GLY B C 1
ATOM 2830 O O . GLY B 1 168 ? -5.074 43 13.688 1 43.62 168 GLY B O 1
ATOM 2831 N N . MET B 1 169 ? -5.055 44.125 11.82 1 44.91 169 MET B N 1
ATOM 2832 C CA . MET B 1 169 ? -5.074 43 10.914 1 44.91 169 MET B CA 1
ATOM 2833 C C . MET B 1 169 ? -4.07 41.938 11.352 1 44.91 169 MET B C 1
ATOM 2835 O O . MET B 1 169 ? -2.898 42.25 11.578 1 44.91 169 MET B O 1
ATOM 2839 N N . ARG B 1 170 ? -4.363 41.125 12.375 1 47.72 170 ARG B N 1
ATOM 2840 C CA . ARG B 1 170 ? -3.242 40.188 12.398 1 47.72 170 ARG B CA 1
ATOM 2841 C C . ARG B 1 170 ? -2.467 40.219 11.086 1 47.72 170 ARG B C 1
ATOM 2843 O O . ARG B 1 170 ? -3.059 40.156 10.008 1 47.72 170 ARG B O 1
ATOM 2850 N N . PRO B 1 171 ? -1.459 40.875 11.055 1 46.22 171 PRO B N 1
ATOM 2851 C CA . PRO B 1 171 ? -0.732 41.062 9.797 1 46.22 171 PRO B CA 1
ATOM 2852 C C . PRO B 1 171 ? -0.93 39.906 8.82 1 46.22 171 PRO B C 1
ATOM 2854 O O . PRO B 1 171 ? -0.767 40.062 7.613 1 46.22 171 PRO B O 1
ATOM 2857 N N . LYS B 1 172 ? -1.154 38.719 9.406 1 50.06 172 LYS B N 1
ATOM 2858 C CA . LYS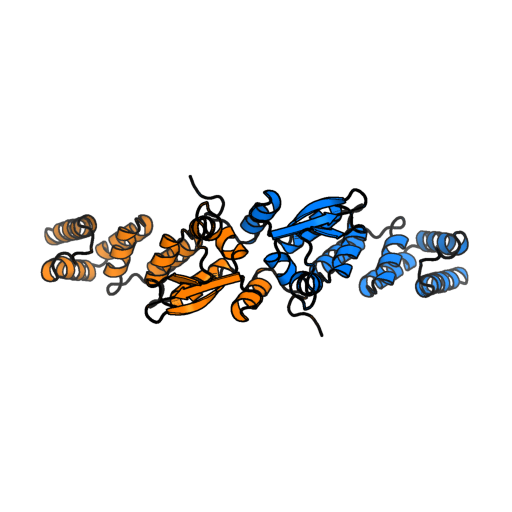 B 1 172 ? -1.099 37.594 8.492 1 50.06 172 LYS B CA 1
ATOM 2859 C C . LYS B 1 172 ? -2.488 37.25 7.965 1 50.06 172 LYS B C 1
ATOM 2861 O O . LYS B 1 172 ? -2.641 36.312 7.172 1 50.06 172 LYS B O 1
ATOM 2866 N N . THR B 1 173 ? -3.617 37.906 8.508 1 53.75 173 THR B N 1
ATOM 2867 C CA . THR B 1 173 ? -4.93 37.562 7.973 1 53.75 173 THR B CA 1
ATOM 2868 C C . THR B 1 173 ? -5.195 38.312 6.676 1 53.75 173 THR B C 1
ATOM 2870 O O . THR B 1 173 ? -5.086 39.562 6.633 1 53.75 173 THR B O 1
ATOM 2873 N N . PRO B 1 174 ? -5.441 37.656 5.602 1 54.84 174 PRO B N 1
ATOM 2874 C CA . PRO B 1 174 ? -5.68 38.344 4.328 1 54.84 174 PRO B CA 1
ATOM 2875 C C . PRO B 1 174 ? -6.852 39.312 4.395 1 54.84 174 PRO B C 1
ATOM 2877 O O . PRO B 1 174 ? -7.883 39 4.996 1 54.84 174 PRO B O 1
ATOM 2880 N N . LYS B 1 175 ? -6.594 40.562 4.004 1 56.91 175 LYS B N 1
ATOM 2881 C CA . LYS B 1 175 ? -7.516 41.688 3.928 1 56.91 175 LYS B CA 1
ATOM 2882 C C . LYS B 1 175 ? -8.906 41.25 3.49 1 56.91 175 LYS B C 1
ATOM 2884 O O . LYS B 1 175 ? -9.914 41.656 4.066 1 56.91 175 LYS B O 1
ATOM 2889 N N . PRO B 1 176 ? -8.875 40.344 2.682 1 53.88 176 PRO B N 1
ATOM 2890 C CA . PRO B 1 176 ? -10.211 39.938 2.2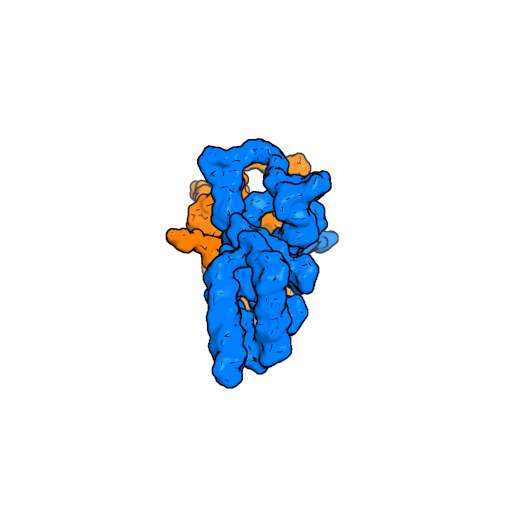44 1 53.88 176 PRO B CA 1
ATOM 2891 C C . PRO B 1 176 ? -11.023 39.281 3.354 1 53.88 176 PRO B C 1
ATOM 2893 O O . PRO B 1 176 ? -12.25 39.438 3.408 1 53.88 176 PRO B O 1
ATOM 2896 N N . CYS B 1 177 ? -10.305 38.625 4.227 1 57 177 CYS B N 1
ATOM 2897 C CA . CYS B 1 177 ? -11.023 37.969 5.316 1 57 177 CYS B CA 1
ATOM 2898 C C . CYS B 1 177 ? -11.562 39 6.301 1 57 177 CYS B C 1
ATOM 2900 O O . CYS B 1 177 ? -12.695 38.875 6.77 1 57 177 CYS B O 1
ATOM 2902 N N . VAL B 1 178 ? -10.742 39.969 6.449 1 57.75 178 VAL B N 1
ATOM 2903 C CA . VAL B 1 178 ? -11.117 41.062 7.34 1 57.75 178 VAL B CA 1
ATOM 2904 C C . VAL B 1 178 ? -12.32 41.781 6.766 1 57.75 178 VAL B C 1
ATOM 2906 O O . VAL B 1 178 ? -13.273 42.094 7.484 1 57.75 178 VAL B O 1
ATOM 2909 N N . THR B 1 179 ? -12.109 42.031 5.551 1 57.72 179 THR B N 1
ATOM 2910 C CA . THR B 1 179 ? -13.156 42.812 4.898 1 57.72 179 THR B CA 1
ATOM 2911 C C . THR B 1 179 ? -14.484 42.062 4.914 1 57.72 179 THR B C 1
ATOM 2913 O O . THR B 1 179 ? -15.539 42.656 5.16 1 57.72 179 THR B O 1
ATOM 2916 N N . ALA B 1 180 ? -14.383 40.844 4.691 1 56.62 180 ALA B N 1
ATOM 2917 C CA . ALA B 1 180 ? -15.617 40.094 4.637 1 56.62 180 ALA B CA 1
ATOM 2918 C C . ALA B 1 180 ? -16.297 40.031 6.008 1 56.62 180 ALA B C 1
ATOM 2920 O O . ALA B 1 180 ? -17.516 40.156 6.109 1 56.62 180 ALA B O 1
ATOM 2921 N N . ILE B 1 181 ? -15.508 39.938 6.914 1 58.16 181 ILE B N 1
ATOM 2922 C CA . ILE B 1 181 ? -16.016 39.844 8.273 1 58.16 181 ILE B CA 1
ATOM 2923 C C . ILE B 1 181 ? -16.5 41.219 8.727 1 58.16 181 ILE B C 1
ATOM 2925 O O . ILE B 1 181 ? -17.578 41.375 9.312 1 58.16 181 ILE B O 1
ATOM 2929 N N . VAL B 1 182 ? -15.594 42.188 8.422 1 56.91 182 VAL B N 1
ATOM 2930 C CA . VAL B 1 182 ? -15.93 43.562 8.828 1 56.91 182 VAL B CA 1
ATOM 2931 C C . VAL B 1 182 ? -17.188 44.031 8.094 1 56.91 182 VAL B C 1
ATOM 2933 O O . VAL B 1 182 ? -18.062 44.688 8.688 1 56.91 182 VAL B O 1
ATOM 2936 N N . THR B 1 183 ? -17.156 43.719 6.859 1 54.38 183 THR B N 1
ATOM 2937 C CA . THR B 1 183 ? -18.312 44.156 6.094 1 54.38 183 THR B CA 1
ATOM 2938 C C . THR B 1 183 ? -19.594 43.5 6.641 1 54.38 183 THR B C 1
ATOM 2940 O O . THR B 1 183 ? -20.625 44.156 6.734 1 54.38 183 THR B O 1
ATOM 2943 N N . ARG B 1 184 ? -19.484 42.344 6.98 1 51.81 184 ARG B N 1
ATOM 2944 C CA . ARG B 1 184 ? -20.688 41.688 7.492 1 51.81 184 ARG B CA 1
ATOM 2945 C C . ARG B 1 184 ? -21 42.156 8.906 1 51.81 184 ARG B C 1
ATOM 2947 O O . ARG B 1 184 ? -22.172 42.344 9.273 1 51.81 184 ARG B O 1
ATOM 2954 N N . SER B 1 185 ? -20.031 42.25 9.648 1 51.53 185 SER B N 1
ATOM 2955 C CA . SER B 1 185 ? -20.266 42.781 10.992 1 51.53 185 SER B CA 1
ATOM 2956 C C . SER B 1 185 ? -20.781 44.219 10.938 1 51.53 185 SER B C 1
ATOM 2958 O O . SER B 1 185 ? -21.578 44.625 11.781 1 51.53 185 SER B O 1
ATOM 2960 N N . PHE B 1 186 ? -20.203 44.969 10.047 1 48.75 186 PHE B N 1
ATOM 2961 C CA . PHE B 1 186 ? -20.703 46.344 9.898 1 48.75 186 PHE B CA 1
ATOM 2962 C C . PHE B 1 186 ? -22.156 46.344 9.43 1 48.75 186 PHE B C 1
ATOM 2964 O O . PHE B 1 186 ? -22.938 47.188 9.828 1 48.75 186 PHE B O 1
ATOM 2971 N N . ILE B 1 187 ? -22.453 45.438 8.664 1 47.78 187 ILE B N 1
ATOM 2972 C CA . ILE B 1 187 ? -23.844 45.438 8.242 1 47.78 187 ILE B CA 1
ATOM 2973 C C . ILE B 1 187 ? -24.734 45.031 9.422 1 47.78 187 ILE B C 1
ATOM 2975 O O . ILE B 1 187 ? -25.797 45.625 9.625 1 47.78 187 ILE B O 1
ATOM 2979 N N . SER B 1 188 ? -24.312 44.156 10.203 1 46.75 188 SER B N 1
ATOM 2980 C CA . SER B 1 188 ? -25.172 43.75 11.32 1 46.75 188 SER B CA 1
ATOM 2981 C C . SER B 1 188 ? -25.234 44.875 12.375 1 46.75 188 SER B C 1
ATOM 2983 O O . SER B 1 188 ? -26.188 44.938 13.141 1 46.75 188 SER B O 1
ATOM 2985 N N . PHE B 1 189 ? -24.172 45.625 12.539 1 44.75 189 PHE B N 1
ATOM 2986 C CA . PHE B 1 189 ? -24.266 46.75 13.477 1 44.75 189 PHE B CA 1
ATOM 2987 C C . PHE B 1 189 ? -25.203 47.844 12.945 1 44.75 189 PHE B C 1
ATOM 2989 O O . PHE B 1 189 ? -25.766 48.594 13.727 1 44.75 189 PHE B O 1
ATOM 2996 N N . GLN B 1 190 ? -25.297 47.938 11.727 1 40.66 190 GLN B N 1
ATOM 2997 C CA . GLN B 1 190 ? -26.125 49.031 11.234 1 40.66 190 GLN B CA 1
ATOM 2998 C C . GLN B 1 190 ? -27.594 48.656 11.25 1 40.66 190 GLN B C 1
ATOM 3000 O O . GLN B 1 190 ? -28.469 49.5 11.078 1 40.66 190 GLN B O 1
ATOM 3005 N N . ASN B 1 191 ? -27.938 47.406 11.336 1 39.84 191 ASN B N 1
ATOM 3006 C CA . ASN B 1 191 ? -29.375 47.156 11.508 1 39.84 191 ASN B CA 1
ATOM 3007 C C . ASN B 1 191 ? -29.719 46.875 12.969 1 39.84 191 ASN B C 1
ATOM 3009 O O . ASN B 1 191 ? -29 46.156 13.664 1 39.84 191 ASN B O 1
#

InterPro domains:
  IPR000210 BTB/POZ domain [PF00651] (17-119)
  IPR000210 BTB/POZ domain [PS50097] (24-92)
  IPR000210 BTB/POZ domain [SM00225] (24-122)
  IPR011333 SKP1/BTB/POZ domain superfamily [G3DSA:3.30.710.10] (3-152)
  IPR011333 SKP1/BTB/POZ domain superfamily [SSF54695] (8-120)

Sequence (382 aa):
MTSWQEGKNIHDCNKYMLDNQIFCDVKFKVGKTGMLMGAHKFVLASRSSVFAAMLYGGLPETSDVIAVPDIEPDVFDILLRFLYYEYGEVNNTTVFNTLYASEKYSIKNLTIICQSYMESIITEETVCDVMETAWIFSLTDLYSKCLTFINRTQSCAKKVTAMLGSAGMRPKTPKPCVTAIVTRSFISFQNMTSWQEGKNIHDCNKYMLDNQIFCDVKFKVGKTGMLMGAHKFVLASRSSVFAAMLYGGLPETSDVIAVPDIEPDVFDILLRFLYYEYGEVNNTTVFNTLYASEKYSIKNLTIICQSYMESIITEETVCDVMETAWIFSLTDLYSKCLTFINRTQSCAKKVTAMLGSAGMRPKTPKPCVTAIVTRSFISFQN

Secondary structure (DSSP, 8-state):
---TTTT--HHHHHHHHHHHTTT--EEEEETTTTEEEEE-HHHHHHH-HHHHHHHHSSS---SSEEEETTS-HHHHHHHHHHHHH------TTTHHHHHHHHHHTT-HHHHHHHHHHHHHT--TTTHHHHHHHHHHTT-HHHHHHHHHHHHH-HHHHHHHHHHHHHS---TTS-HHHHHHHHHHHHHHHH-/---TTTT--HHHHHHHHHHHTTT--EEEEETTTTEEEEE-HHHHHHH-HHHHHHHHSSS---SSEEEETTS-HHHHHHHHHHHHH------TTTHHHHHHHHHHTT-HHHHHHHHHHHHHT--TTTHHHHHHHHHHTT-HHHHHHHHHHHHH-HHHHHHHHHHHHHS-S-TTS-HHHHHHHHHHHHHHHH-

Nearest PDB structures (foldseek):
  3htm-assembly1_B  TM=8.432E-01  e=1.921E-09  Homo sapiens
  4j8z-assembly1_A  TM=7.723E-01  e=3.796E-10  Homo sapiens
  8dwv-assembly1_E  TM=7.890E-01  e=6.078E-10  Homo sapiens
  2vkp-assembly1_B-2  TM=9.507E-01  e=4.915E-08  Homo sapiens
  3htm-assembly2_D  TM=8.459E-01  e=3.414E-09  Homo sapiens